Protein AF-X1RMP5-F1 (afdb_monomer_lite)

Organism: NCBI:txid412755

Sequence (245 aa):
MDLTYPKDISNFLLSDFDGTLERAAGCLKSFIKKVEAAFYEGAELCVHENTHAWASKTPFEPHLHHHANFPNCIRTDHGLVRVRPGFFKGRKPDLEKLELLRRLWKEAIIEAFGKVIPIDSWNSNLFPHYISLKQRAKLVHRLKYCARRAMSDFFEWYHDDDCPDEHLRFVLDLFCYKNPRSHYGWSIGTMVNVQSAPKHICPICHAPAELIGTADTVKSDFHIVIWDHGLWNWIPPPGYSGVIA

Structure (mmCIF, N/CA/C/O backbone):
data_AF-X1RMP5-F1
#
_entry.id   AF-X1RMP5-F1
#
loop_
_atom_site.group_PDB
_atom_site.id
_atom_site.type_symbol
_atom_site.label_atom_id
_atom_site.label_alt_id
_atom_site.label_comp_id
_atom_site.label_asym_id
_atom_site.label_entity_id
_atom_site.label_seq_id
_atom_site.pdbx_PDB_ins_code
_atom_site.Cartn_x
_atom_site.Cartn_y
_atom_site.Cartn_z
_atom_site.occupancy
_atom_site.B_iso_or_equiv
_atom_site.auth_seq_id
_atom_site.auth_comp_id
_atom_site.auth_asym_id
_atom_site.auth_atom_id
_atom_site.pdbx_PDB_model_num
ATOM 1 N N . MET A 1 1 ? -2.532 4.247 5.316 1.00 91.62 1 MET A N 1
ATOM 2 C CA . MET A 1 1 ? -1.097 3.974 5.480 1.00 91.62 1 MET A CA 1
ATOM 3 C C . MET A 1 1 ? -0.473 3.965 4.107 1.00 91.62 1 MET A C 1
ATOM 5 O O . MET A 1 1 ? -1.121 3.492 3.179 1.00 91.62 1 MET A O 1
ATOM 9 N N . ASP A 1 2 ? 0.729 4.511 4.008 1.00 94.81 2 ASP A N 1
ATOM 10 C CA . ASP A 1 2 ? 1.591 4.413 2.834 1.00 94.81 2 ASP A CA 1
ATOM 11 C C . ASP A 1 2 ? 2.697 3.417 3.158 1.00 94.81 2 ASP A C 1
ATOM 13 O O . ASP A 1 2 ? 3.447 3.631 4.111 1.00 94.81 2 ASP A O 1
ATOM 17 N N . LEU A 1 3 ? 2.698 2.291 2.444 1.00 96.44 3 LEU A N 1
ATOM 18 C CA . LEU A 1 3 ? 3.587 1.149 2.651 1.00 96.44 3 LEU A CA 1
ATOM 19 C C . LEU A 1 3 ? 4.532 1.061 1.456 1.00 96.44 3 LEU A C 1
ATOM 21 O O . LEU A 1 3 ? 4.150 0.531 0.416 1.00 96.44 3 LEU A O 1
ATOM 25 N N . THR A 1 4 ? 5.729 1.620 1.584 1.00 96.06 4 THR A N 1
ATOM 26 C CA . THR A 1 4 ? 6.703 1.711 0.490 1.00 96.06 4 THR A CA 1
ATOM 27 C C . THR A 1 4 ? 7.745 0.609 0.621 1.00 96.06 4 THR A C 1
ATOM 29 O O . THR A 1 4 ? 8.278 0.362 1.712 1.00 96.06 4 THR A O 1
ATOM 32 N N . TYR A 1 5 ? 8.034 -0.043 -0.500 1.00 96.25 5 TYR A N 1
ATOM 33 C CA . TYR A 1 5 ? 9.053 -1.081 -0.597 1.00 96.25 5 TYR A CA 1
ATOM 34 C C . TYR A 1 5 ? 10.454 -0.470 -0.783 1.00 96.25 5 TYR A C 1
ATOM 36 O O . TYR A 1 5 ? 10.572 0.659 -1.263 1.00 96.25 5 TYR A O 1
ATOM 44 N N . PRO A 1 6 ? 11.528 -1.203 -0.437 1.00 94.94 6 PRO A N 1
ATOM 45 C CA . PRO A 1 6 ? 12.886 -0.858 -0.848 1.00 94.94 6 PRO A CA 1
ATOM 46 C C . PRO A 1 6 ? 13.005 -0.602 -2.358 1.00 94.94 6 PRO A C 1
ATOM 48 O O . PRO A 1 6 ? 12.279 -1.201 -3.162 1.00 94.94 6 PRO A O 1
ATOM 51 N N . LYS A 1 7 ? 13.948 0.265 -2.754 1.00 93.62 7 LYS A N 1
ATOM 52 C CA . LYS A 1 7 ? 14.175 0.600 -4.171 1.00 93.62 7 LYS A CA 1
ATOM 53 C C . LYS A 1 7 ? 14.567 -0.636 -4.984 1.00 93.62 7 LYS A C 1
ATOM 55 O O . LYS A 1 7 ? 14.044 -0.791 -6.077 1.00 93.62 7 LYS A O 1
ATOM 60 N N . ASP A 1 8 ? 15.355 -1.550 -4.419 1.00 93.06 8 ASP A N 1
ATOM 61 C CA . ASP A 1 8 ? 15.759 -2.802 -5.079 1.00 93.06 8 ASP A CA 1
ATOM 62 C C . ASP A 1 8 ? 14.548 -3.654 -5.494 1.00 93.06 8 ASP A C 1
ATOM 64 O O . ASP A 1 8 ? 14.488 -4.164 -6.609 1.00 93.06 8 ASP A O 1
ATOM 68 N N . ILE A 1 9 ? 13.526 -3.732 -4.631 1.00 95.38 9 ILE A N 1
ATOM 69 C CA . ILE A 1 9 ? 12.265 -4.417 -4.952 1.00 95.38 9 ILE A CA 1
ATOM 70 C C . ILE A 1 9 ? 11.484 -3.647 -6.013 1.00 95.38 9 ILE A C 1
ATOM 72 O O . ILE A 1 9 ? 10.930 -4.252 -6.925 1.00 95.38 9 ILE A O 1
ATOM 76 N N . SER A 1 10 ? 11.441 -2.316 -5.915 1.00 95.88 10 SER A N 1
ATOM 77 C CA . SER A 1 10 ? 10.777 -1.496 -6.934 1.00 95.88 10 SER A CA 1
ATOM 78 C C . SER A 1 10 ? 11.427 -1.696 -8.304 1.00 95.88 10 SER A C 1
ATOM 80 O O . SER A 1 10 ? 10.720 -1.878 -9.284 1.00 95.88 10 SER A O 1
ATOM 82 N N . ASN A 1 11 ? 12.757 -1.752 -8.377 1.00 95.06 11 ASN A N 1
ATOM 83 C CA . ASN A 1 11 ? 13.492 -1.975 -9.621 1.00 95.06 11 ASN A CA 1
ATOM 84 C C . ASN A 1 11 ? 13.221 -3.357 -10.232 1.00 95.06 11 ASN A C 1
ATOM 86 O O . ASN A 1 11 ? 13.355 -3.518 -11.441 1.00 95.06 11 ASN A O 1
ATOM 90 N N . PHE A 1 12 ? 12.771 -4.335 -9.444 1.00 95.12 12 PHE A N 1
ATOM 91 C CA . PHE A 1 12 ? 12.379 -5.645 -9.966 1.00 95.12 12 PHE A CA 1
ATOM 92 C C . PHE A 1 12 ? 11.147 -5.580 -10.888 1.00 95.12 12 PHE A C 1
ATOM 94 O O . PHE A 1 12 ? 10.982 -6.445 -11.748 1.00 95.12 12 PHE A O 1
ATOM 101 N N . LEU A 1 13 ? 10.350 -4.502 -10.811 1.00 96.31 13 LEU A N 1
ATOM 102 C CA . LEU A 1 13 ? 9.280 -4.209 -11.774 1.00 96.31 13 LEU A CA 1
ATOM 103 C C . LEU A 1 13 ? 9.799 -4.029 -13.210 1.00 96.31 13 LEU A C 1
ATOM 105 O O . LEU A 1 13 ? 9.024 -4.209 -14.143 1.00 96.31 13 LEU A O 1
ATOM 109 N N . LEU A 1 14 ? 11.080 -3.678 -13.397 1.00 95.50 14 LEU A N 1
ATOM 110 C CA . LEU A 1 14 ? 11.696 -3.561 -14.724 1.00 95.50 14 LEU A CA 1
ATOM 111 C C . LEU A 1 14 ? 11.870 -4.928 -15.401 1.00 95.50 14 LEU A C 1
ATOM 113 O O . LEU A 1 14 ? 11.843 -5.013 -16.626 1.00 95.50 14 LEU A O 1
ATOM 117 N N . SER A 1 15 ? 12.062 -5.992 -14.616 1.00 94.38 15 SER A N 1
ATOM 118 C CA . SER A 1 15 ? 12.311 -7.349 -15.120 1.00 94.38 15 SER A CA 1
ATOM 119 C C . SER A 1 15 ? 11.110 -8.287 -15.006 1.00 94.38 15 SER A C 1
ATOM 121 O O . SER A 1 15 ? 10.968 -9.187 -15.828 1.00 94.38 15 SER A O 1
ATOM 123 N N . ASP A 1 16 ? 10.261 -8.110 -13.992 1.00 95.62 16 ASP A N 1
ATOM 124 C CA . ASP A 1 16 ? 9.107 -8.970 -13.713 1.00 95.62 16 ASP A CA 1
ATOM 125 C C . ASP A 1 16 ? 7.957 -8.133 -13.135 1.00 95.62 16 ASP A C 1
ATOM 127 O O . ASP A 1 16 ? 7.713 -8.126 -11.928 1.00 95.62 16 ASP A O 1
ATOM 131 N N . PHE A 1 17 ? 7.271 -7.370 -13.988 1.00 96.50 17 PHE A N 1
ATOM 132 C CA . PHE A 1 17 ? 6.219 -6.446 -13.556 1.00 96.50 17 PHE A CA 1
ATOM 133 C C . PHE A 1 17 ? 5.070 -7.169 -12.830 1.00 96.50 17 PHE A C 1
ATOM 135 O O . PHE A 1 17 ? 4.789 -6.885 -11.662 1.00 96.50 17 PHE A O 1
ATOM 142 N N . ASP A 1 18 ? 4.441 -8.142 -13.492 1.00 95.56 18 ASP A N 1
ATOM 143 C CA . ASP A 1 18 ? 3.273 -8.850 -12.958 1.00 95.56 18 ASP A CA 1
ATOM 144 C C . ASP A 1 18 ? 3.628 -9.730 -11.752 1.00 95.56 18 ASP A C 1
ATOM 146 O O . ASP A 1 18 ? 2.934 -9.683 -10.732 1.00 95.56 18 ASP A O 1
ATOM 150 N N . GLY A 1 19 ? 4.734 -10.479 -11.814 1.00 95.75 19 GLY A N 1
ATOM 151 C CA . GLY A 1 19 ? 5.171 -11.326 -10.705 1.00 95.75 19 GLY A CA 1
ATOM 152 C C . GLY A 1 19 ? 5.584 -10.514 -9.477 1.00 95.75 19 GLY A C 1
ATOM 153 O O . GLY A 1 19 ? 5.315 -10.921 -8.341 1.00 95.75 19 GLY A O 1
ATOM 154 N N . THR A 1 20 ? 6.157 -9.320 -9.668 1.00 96.75 20 THR A N 1
ATOM 155 C CA . THR A 1 20 ? 6.427 -8.388 -8.563 1.00 96.75 20 THR A CA 1
ATOM 156 C C . THR A 1 20 ? 5.133 -7.903 -7.917 1.00 96.75 20 THR A C 1
ATOM 158 O O . THR A 1 20 ? 5.028 -7.906 -6.688 1.00 96.75 20 THR A O 1
ATOM 161 N N . LEU A 1 21 ? 4.129 -7.519 -8.713 1.00 96.25 21 LEU A N 1
ATOM 162 C CA . LEU A 1 21 ? 2.832 -7.068 -8.199 1.00 96.25 21 LEU A CA 1
ATOM 163 C C . LEU A 1 21 ? 2.076 -8.177 -7.457 1.00 96.25 21 LEU A C 1
ATOM 165 O O . LEU A 1 21 ? 1.494 -7.917 -6.400 1.00 96.25 21 LEU A O 1
ATOM 169 N N . GLU A 1 22 ? 2.119 -9.413 -7.956 1.00 95.06 22 GLU A N 1
ATOM 170 C CA . GLU A 1 22 ? 1.522 -10.572 -7.288 1.00 95.06 22 GLU A CA 1
ATOM 171 C C . GLU A 1 22 ? 2.187 -10.838 -5.928 1.00 95.06 22 GLU A C 1
ATOM 173 O O . GLU A 1 22 ? 1.505 -10.965 -4.903 1.00 95.06 22 GLU A O 1
ATOM 178 N N . ARG A 1 23 ? 3.527 -10.830 -5.874 1.00 96.69 23 ARG A N 1
ATOM 179 C CA . ARG A 1 23 ? 4.269 -10.955 -4.608 1.00 96.69 23 ARG A CA 1
ATOM 180 C C . ARG A 1 23 ? 3.966 -9.808 -3.655 1.00 96.69 23 ARG A C 1
ATOM 182 O O . ARG A 1 23 ? 3.823 -10.047 -2.457 1.00 96.69 23 ARG A O 1
ATOM 189 N N . ALA A 1 24 ? 3.828 -8.585 -4.162 1.00 96.62 24 ALA A N 1
ATOM 190 C CA . ALA A 1 24 ? 3.476 -7.421 -3.358 1.00 96.62 24 ALA A CA 1
ATOM 191 C C . ALA A 1 24 ? 2.087 -7.575 -2.716 1.00 96.62 24 ALA A C 1
ATOM 193 O O . ALA A 1 24 ? 1.911 -7.296 -1.529 1.00 96.62 24 ALA A O 1
ATOM 194 N N . ALA A 1 25 ? 1.106 -8.096 -3.458 1.00 95.06 25 ALA A N 1
ATOM 195 C CA . ALA A 1 25 ? -0.209 -8.418 -2.909 1.00 95.06 25 ALA A CA 1
ATOM 196 C C . ALA A 1 25 ? -0.117 -9.476 -1.791 1.00 95.06 25 ALA A C 1
ATOM 198 O O . ALA A 1 25 ? -0.696 -9.302 -0.714 1.00 95.06 25 ALA A O 1
ATOM 199 N N . GLY A 1 26 ? 0.677 -10.533 -1.996 1.00 95.62 26 GLY A N 1
ATOM 200 C CA . GLY A 1 26 ? 0.966 -11.539 -0.967 1.00 95.62 26 GLY A CA 1
ATOM 201 C C . GLY A 1 26 ? 1.653 -10.956 0.277 1.00 95.62 26 GLY A C 1
ATOM 202 O O . GLY A 1 26 ? 1.254 -11.255 1.405 1.00 95.62 26 GLY A O 1
ATOM 203 N N . CYS A 1 27 ? 2.631 -10.069 0.078 1.00 96.94 27 CYS A N 1
ATOM 204 C CA . CYS A 1 27 ? 3.338 -9.342 1.132 1.00 96.94 27 CYS A CA 1
ATOM 205 C C . CYS A 1 27 ? 2.373 -8.505 1.977 1.00 96.94 27 CYS A C 1
ATOM 207 O O . CYS A 1 27 ? 2.364 -8.614 3.205 1.00 96.94 27 CYS A O 1
ATOM 209 N N . LEU A 1 28 ? 1.504 -7.718 1.332 1.00 96.88 28 LEU A N 1
ATOM 210 C CA . LEU A 1 28 ? 0.489 -6.930 2.026 1.00 96.88 28 LEU A CA 1
ATOM 211 C C . LEU A 1 28 ? -0.443 -7.826 2.847 1.00 96.88 28 LEU A C 1
ATOM 213 O O . LEU A 1 28 ? -0.686 -7.532 4.015 1.00 96.88 28 LEU A O 1
ATOM 217 N N . LYS A 1 29 ? -0.911 -8.948 2.290 1.00 96.00 29 LYS A N 1
ATOM 218 C CA . LYS A 1 29 ? -1.754 -9.902 3.023 1.00 96.00 29 LYS A CA 1
ATOM 219 C C . LYS A 1 29 ? -1.051 -10.457 4.270 1.00 96.00 29 LYS A C 1
ATOM 221 O O . LYS A 1 29 ? -1.672 -10.483 5.334 1.00 96.00 29 LYS A O 1
ATOM 226 N N . SER A 1 30 ? 0.223 -10.852 4.166 1.00 97.44 30 SER A N 1
ATOM 227 C CA . SER A 1 30 ? 1.026 -11.289 5.325 1.00 97.44 30 SER A CA 1
ATOM 228 C C . SER A 1 30 ? 1.130 -10.176 6.371 1.00 97.44 30 SER A C 1
ATOM 230 O O . SER A 1 30 ? 0.834 -10.389 7.550 1.00 97.44 30 SER A O 1
ATOM 232 N N . PHE A 1 31 ? 1.444 -8.952 5.937 1.00 97.50 31 PHE A N 1
ATOM 233 C CA . PHE A 1 31 ? 1.524 -7.791 6.816 1.00 97.50 31 PHE A CA 1
ATOM 234 C C . PHE A 1 31 ? 0.211 -7.524 7.563 1.00 97.50 31 PHE A C 1
ATOM 236 O O . PHE A 1 31 ? 0.238 -7.347 8.779 1.00 97.50 31 PHE A O 1
ATOM 243 N N . ILE A 1 32 ? -0.942 -7.544 6.881 1.00 96.19 32 ILE A N 1
ATOM 244 C CA . ILE A 1 32 ? -2.244 -7.342 7.535 1.00 96.19 32 ILE A CA 1
ATOM 245 C C . ILE A 1 32 ? -2.479 -8.400 8.616 1.00 96.19 32 ILE A C 1
ATOM 247 O O . ILE A 1 32 ? -2.834 -8.034 9.734 1.00 96.19 32 ILE A O 1
ATOM 251 N N . LYS A 1 33 ? -2.197 -9.681 8.346 1.00 96.50 33 LYS A N 1
ATOM 252 C CA . LYS A 1 33 ? -2.336 -10.749 9.351 1.00 96.50 33 LYS A CA 1
ATOM 253 C C . LYS A 1 33 ? -1.433 -10.549 10.566 1.00 96.50 33 LYS A C 1
ATOM 255 O O . LYS A 1 33 ? -1.872 -10.749 11.697 1.00 96.50 33 LYS A O 1
ATOM 260 N N . LYS A 1 34 ? -0.199 -10.087 10.358 1.00 97.19 34 LYS A N 1
ATOM 261 C CA . LYS A 1 34 ? 0.709 -9.726 11.456 1.00 97.19 34 LYS A CA 1
ATOM 262 C C . LYS A 1 34 ? 0.163 -8.561 12.288 1.00 97.19 34 LYS A C 1
ATOM 264 O O . LYS A 1 34 ? 0.257 -8.590 13.511 1.00 97.19 34 LYS A O 1
ATOM 269 N N . VAL A 1 35 ? -0.430 -7.553 11.645 1.00 94.62 35 VAL A N 1
ATOM 270 C CA . VAL A 1 35 ? -1.054 -6.409 12.331 1.00 94.62 35 VAL A CA 1
ATOM 271 C C . VAL A 1 35 ? -2.285 -6.836 13.135 1.00 94.62 35 VAL A C 1
ATOM 273 O O . VAL A 1 35 ? -2.423 -6.409 14.280 1.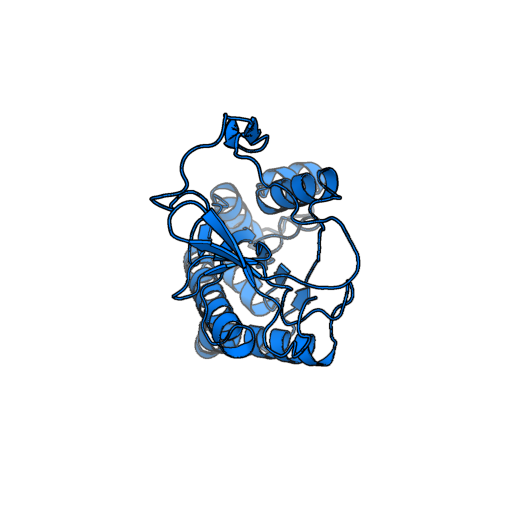00 94.62 35 VAL A O 1
ATOM 276 N N . GLU A 1 36 ? -3.152 -7.681 12.572 1.00 92.38 36 GLU A N 1
ATOM 277 C CA . GLU A 1 36 ? -4.311 -8.263 13.267 1.00 92.38 36 GLU A CA 1
ATOM 278 C C . GLU A 1 36 ? -3.877 -8.986 14.546 1.00 92.38 36 GLU A C 1
ATOM 280 O O . GLU A 1 36 ? -4.379 -8.683 15.629 1.00 92.38 36 GLU A O 1
ATOM 285 N N . ALA A 1 37 ? -2.877 -9.865 14.448 1.00 93.62 37 ALA A N 1
ATOM 286 C CA . ALA A 1 37 ? -2.348 -10.598 15.595 1.00 93.62 37 ALA A CA 1
ATOM 287 C C . ALA A 1 37 ? -1.713 -9.678 16.654 1.00 93.62 37 ALA A C 1
ATOM 289 O O . ALA A 1 37 ? -1.958 -9.849 17.845 1.00 93.62 37 ALA A O 1
ATOM 290 N N . ALA A 1 38 ? -0.913 -8.692 16.236 1.00 91.69 38 ALA A N 1
ATOM 291 C CA . ALA A 1 38 ? -0.141 -7.859 17.158 1.00 91.69 38 ALA A CA 1
ATOM 292 C C . ALA A 1 38 ? -0.964 -6.776 17.873 1.00 91.69 38 ALA A C 1
ATOM 294 O O . ALA A 1 38 ? -0.617 -6.384 18.985 1.00 91.69 38 ALA A O 1
ATOM 295 N N . PHE A 1 39 ? -2.012 -6.246 17.233 1.00 87.00 39 PHE A N 1
ATOM 296 C CA . PHE A 1 39 ? -2.739 -5.075 17.740 1.00 87.00 39 PHE A CA 1
ATOM 297 C C . PHE A 1 39 ? -4.212 -5.323 18.045 1.00 87.00 39 PHE A C 1
ATOM 299 O O . PHE A 1 39 ? -4.821 -4.483 18.709 1.00 87.00 39 PHE A O 1
ATOM 306 N N . TYR A 1 40 ? -4.786 -6.421 17.553 1.00 85.56 40 TYR A N 1
ATOM 307 C CA . TYR A 1 40 ? -6.227 -6.661 17.611 1.00 85.56 40 TYR A CA 1
ATOM 308 C C . TYR A 1 40 ? -6.574 -8.100 18.004 1.00 85.56 40 TYR A C 1
ATOM 310 O O . TYR A 1 40 ? -7.678 -8.545 17.716 1.00 85.56 40 TYR A O 1
ATOM 318 N N . GLU A 1 41 ? -5.646 -8.830 18.634 1.00 85.88 41 GLU A N 1
ATOM 319 C CA . GLU A 1 41 ? -5.865 -10.207 19.113 1.00 85.88 41 GLU A CA 1
ATOM 320 C C . GLU A 1 41 ? -6.372 -11.157 18.007 1.00 85.88 41 GLU A C 1
ATOM 322 O O . GLU A 1 41 ? -7.119 -12.097 18.253 1.00 85.88 41 GLU A O 1
ATOM 327 N N . GLY A 1 42 ? -5.970 -10.899 16.757 1.00 86.56 42 GLY A N 1
ATOM 328 C CA . GLY A 1 42 ? -6.389 -11.677 15.590 1.00 86.56 42 GLY A CA 1
ATOM 329 C C . GLY A 1 42 ? -7.747 -11.287 14.998 1.00 86.56 42 GLY A C 1
ATOM 330 O O . GLY A 1 42 ? -8.142 -11.875 13.994 1.00 86.56 42 GLY A O 1
ATOM 331 N N . ALA A 1 43 ? -8.443 -10.292 15.557 1.00 84.38 43 ALA A N 1
ATOM 332 C CA . ALA A 1 43 ? -9.682 -9.775 14.986 1.00 84.38 43 ALA A CA 1
ATOM 333 C C . ALA A 1 43 ? -9.460 -9.212 13.574 1.00 84.38 43 ALA A C 1
ATOM 335 O O . ALA A 1 43 ? -8.455 -8.552 13.296 1.00 84.38 43 ALA A O 1
ATOM 336 N N . GLU A 1 44 ? -10.425 -9.447 12.684 1.00 87.75 44 GLU A N 1
ATOM 337 C CA . GLU A 1 44 ? -10.268 -9.136 11.266 1.00 87.75 44 GLU A CA 1
ATOM 338 C C . GLU A 1 44 ? -10.390 -7.631 11.001 1.00 87.75 44 GLU A C 1
ATOM 340 O O . GLU A 1 44 ? -11.361 -6.969 11.393 1.00 87.75 44 GLU A O 1
ATOM 345 N N . LEU A 1 45 ? -9.430 -7.084 10.261 1.00 89.38 45 LEU A N 1
ATOM 346 C CA . LEU A 1 45 ? -9.478 -5.719 9.755 1.00 89.38 45 LEU A CA 1
ATOM 347 C C . LEU A 1 45 ? -10.287 -5.650 8.458 1.00 89.38 45 LEU A C 1
ATOM 349 O O . LEU A 1 45 ? -10.323 -6.589 7.671 1.00 89.38 45 LEU A O 1
ATOM 353 N N . CYS A 1 46 ? -10.892 -4.490 8.208 1.00 88.44 46 CYS A N 1
ATOM 354 C CA . CYS A 1 46 ? -11.314 -4.109 6.866 1.00 88.44 46 CYS A CA 1
ATOM 355 C C . CYS A 1 46 ? -10.193 -3.275 6.246 1.00 88.44 46 CYS A C 1
ATOM 357 O O . CYS A 1 46 ? -9.813 -2.242 6.803 1.00 88.44 46 CYS A O 1
ATOM 359 N N . VAL A 1 47 ? -9.648 -3.702 5.110 1.00 91.06 47 VAL A N 1
ATOM 360 C CA . VAL A 1 47 ? -8.590 -2.959 4.416 1.00 91.06 47 VAL A CA 1
ATOM 361 C C . VAL A 1 47 ? -9.023 -2.690 2.988 1.00 91.06 47 VAL A C 1
ATOM 363 O O . VAL A 1 47 ? -9.459 -3.594 2.286 1.00 91.06 47 VAL A O 1
ATOM 366 N N . HIS A 1 48 ? -8.947 -1.422 2.589 1.00 90.81 48 HIS A N 1
ATOM 367 C CA . HIS A 1 48 ? -9.128 -0.987 1.210 1.00 90.81 48 HIS A CA 1
ATOM 368 C C . HIS A 1 48 ? -7.780 -0.525 0.675 1.00 90.81 48 HIS A C 1
ATOM 370 O O . HIS A 1 48 ? -7.258 0.511 1.109 1.00 90.81 48 HIS A O 1
ATOM 376 N N . GLU A 1 49 ? -7.238 -1.251 -0.283 1.00 92.19 49 GLU A N 1
ATOM 377 C CA . GLU A 1 49 ? -5.915 -1.003 -0.823 1.00 92.19 49 GLU A CA 1
ATOM 378 C C . GLU A 1 49 ? -5.934 -0.628 -2.297 1.00 92.19 49 GLU A C 1
ATOM 380 O O . GLU A 1 49 ? -6.784 -1.044 -3.084 1.00 92.19 49 GLU A O 1
ATOM 385 N N . ASN A 1 50 ? -4.925 0.150 -2.657 1.00 93.56 50 ASN A N 1
ATOM 386 C CA . ASN A 1 50 ? -4.513 0.388 -4.024 1.00 93.56 50 ASN A CA 1
ATOM 387 C C . ASN A 1 50 ? -2.997 0.204 -4.084 1.00 93.56 50 ASN A C 1
ATOM 389 O O . ASN A 1 50 ? -2.284 0.756 -3.241 1.00 93.56 50 ASN A O 1
ATOM 393 N N . THR A 1 51 ? -2.516 -0.565 -5.056 1.00 95.56 51 THR A N 1
ATOM 394 C CA . THR A 1 51 ? -1.082 -0.786 -5.276 1.00 95.56 51 THR A CA 1
ATOM 395 C C . THR A 1 51 ? -0.620 0.133 -6.389 1.00 95.56 51 THR A C 1
ATOM 397 O O . THR A 1 51 ? -1.159 0.098 -7.497 1.00 95.56 51 THR A O 1
ATOM 400 N N . HIS A 1 52 ? 0.363 0.971 -6.099 1.00 95.94 52 HIS A N 1
ATOM 401 C CA . HIS A 1 52 ? 1.027 1.817 -7.081 1.00 95.94 52 HIS A CA 1
ATOM 402 C C . HIS A 1 52 ? 2.407 1.234 -7.362 1.00 95.94 52 HIS A C 1
ATOM 404 O O . HIS A 1 52 ? 3.090 0.779 -6.449 1.00 95.94 52 HIS A O 1
ATOM 410 N N . ALA A 1 53 ? 2.783 1.242 -8.635 1.00 96.75 53 ALA A N 1
ATOM 411 C CA . ALA A 1 53 ? 4.098 0.829 -9.120 1.00 96.75 53 ALA A CA 1
ATOM 412 C C . ALA A 1 53 ? 4.980 2.032 -9.509 1.00 96.75 53 ALA A C 1
ATOM 414 O O . ALA A 1 53 ? 6.084 1.842 -10.009 1.00 96.75 53 ALA A O 1
ATOM 415 N N . TRP A 1 54 ? 4.494 3.259 -9.288 1.00 94.81 54 TRP A N 1
ATOM 416 C CA . TRP A 1 54 ? 5.120 4.513 -9.700 1.00 94.81 54 TRP A CA 1
ATOM 417 C C . TRP A 1 54 ? 5.006 5.584 -8.607 1.00 94.81 54 TRP A C 1
ATOM 419 O O . TRP A 1 54 ? 4.137 5.519 -7.731 1.00 94.81 54 TRP A O 1
ATOM 429 N N . ALA A 1 55 ? 5.860 6.604 -8.687 1.00 92.50 55 ALA A N 1
ATOM 430 C CA . ALA A 1 55 ? 5.802 7.790 -7.839 1.00 92.50 55 ALA A CA 1
ATOM 431 C C . ALA A 1 55 ? 5.162 8.961 -8.593 1.00 92.50 55 ALA A C 1
ATOM 433 O O . ALA A 1 55 ? 5.297 9.074 -9.804 1.00 92.50 55 ALA A O 1
ATOM 434 N N . SER A 1 56 ? 4.501 9.879 -7.882 1.00 88.94 56 SER A N 1
ATOM 435 C CA . SER A 1 56 ? 3.814 11.017 -8.514 1.00 88.94 56 SER A CA 1
ATOM 436 C C . SER A 1 56 ? 4.744 11.882 -9.362 1.00 88.94 56 SER A C 1
ATOM 438 O O . SER A 1 56 ? 4.402 12.229 -10.478 1.00 88.94 56 SER A O 1
ATOM 440 N N . LYS A 1 57 ? 5.909 12.236 -8.808 1.00 89.44 57 LYS A N 1
ATOM 441 C CA . LYS A 1 57 ? 6.835 13.212 -9.403 1.00 89.44 57 LYS A CA 1
ATOM 442 C C . LYS A 1 57 ? 7.834 12.600 -10.381 1.00 89.44 57 LYS A C 1
ATOM 444 O O . LYS A 1 57 ? 8.492 13.336 -11.096 1.00 89.44 57 LYS A O 1
ATOM 449 N N . THR A 1 58 ? 7.970 11.280 -10.360 1.00 90.50 58 THR A N 1
ATOM 450 C CA . THR A 1 58 ? 8.861 10.513 -11.236 1.00 90.50 58 THR A CA 1
ATOM 451 C C . THR A 1 58 ? 8.106 9.277 -11.726 1.00 90.50 58 THR A C 1
ATOM 453 O O . THR A 1 58 ? 8.441 8.148 -11.366 1.00 90.50 58 THR A O 1
ATOM 456 N N . PRO A 1 59 ? 7.010 9.461 -12.487 1.00 90.62 59 PRO A N 1
ATOM 457 C CA . PRO A 1 59 ? 6.094 8.367 -12.806 1.00 90.62 59 PRO A CA 1
ATOM 458 C C . PRO A 1 59 ? 6.691 7.343 -13.787 1.00 90.62 59 PRO A C 1
ATOM 460 O O . PRO A 1 59 ? 6.159 6.243 -13.915 1.00 90.62 59 PRO A O 1
ATOM 463 N N . PHE A 1 60 ? 7.809 7.684 -14.434 1.00 90.56 60 PHE A N 1
ATOM 464 C CA . PHE A 1 60 ? 8.621 6.807 -15.281 1.00 90.56 60 PHE A CA 1
ATOM 465 C C . PHE A 1 60 ? 9.601 5.928 -14.491 1.00 90.56 60 PHE A C 1
ATOM 467 O O . PHE A 1 60 ? 10.141 4.975 -15.044 1.00 90.56 60 PHE A O 1
ATOM 474 N N . GLU A 1 61 ? 9.839 6.216 -13.209 1.00 93.19 61 GLU A N 1
ATOM 475 C CA . GLU A 1 61 ? 10.666 5.363 -12.363 1.00 93.19 61 GLU A CA 1
ATOM 476 C C . GLU A 1 61 ? 9.821 4.343 -11.591 1.00 93.19 61 GLU A C 1
ATOM 478 O O . GLU A 1 61 ? 8.785 4.699 -11.011 1.00 93.19 61 GLU A O 1
ATOM 483 N N . PRO A 1 62 ? 10.310 3.099 -11.453 1.00 95.62 62 PRO A N 1
ATOM 484 C CA . PRO A 1 62 ? 9.697 2.135 -10.560 1.00 95.62 62 PRO A CA 1
ATOM 485 C C . PRO A 1 62 ? 9.683 2.634 -9.115 1.00 95.62 62 PRO A C 1
ATOM 487 O O . PRO A 1 62 ? 10.717 3.006 -8.536 1.00 95.62 62 PRO A O 1
ATOM 490 N N . HIS A 1 63 ? 8.496 2.602 -8.518 1.00 96.19 63 HIS A N 1
ATOM 491 C CA . HIS A 1 63 ? 8.268 2.938 -7.120 1.00 96.19 63 HIS A CA 1
ATOM 492 C C . HIS A 1 63 ? 7.062 2.161 -6.598 1.00 96.19 63 HIS A C 1
ATOM 494 O O . HIS A 1 63 ? 5.910 2.560 -6.761 1.00 96.19 63 HIS A O 1
ATOM 500 N N . LEU A 1 64 ? 7.336 1.014 -5.987 1.00 97.12 64 LEU A N 1
ATOM 501 C CA . LEU A 1 64 ? 6.298 0.131 -5.491 1.00 97.12 64 LEU A CA 1
ATOM 502 C C . LEU A 1 64 ? 5.840 0.579 -4.098 1.00 97.12 64 LEU A C 1
ATOM 504 O O . LEU A 1 64 ? 6.636 0.649 -3.153 1.00 97.12 64 LEU A O 1
ATOM 508 N N . HIS A 1 65 ? 4.540 0.822 -3.940 1.00 97.06 65 HIS A N 1
ATOM 509 C CA . HIS A 1 65 ? 3.919 1.045 -2.636 1.00 97.06 65 HIS A CA 1
ATOM 510 C C . HIS A 1 65 ? 2.437 0.677 -2.602 1.00 97.06 65 HIS A C 1
ATOM 512 O O . HIS A 1 65 ? 1.732 0.676 -3.611 1.00 97.06 65 HIS A O 1
ATOM 518 N N . HIS A 1 66 ? 1.930 0.418 -1.397 1.00 96.94 66 HIS A N 1
ATOM 519 C CA . HIS A 1 66 ? 0.497 0.276 -1.155 1.00 96.94 66 HIS A CA 1
ATOM 520 C C . HIS A 1 66 ? -0.069 1.476 -0.410 1.00 96.94 66 HIS A C 1
ATOM 522 O O . HIS A 1 66 ? 0.440 1.903 0.630 1.00 96.94 66 HIS A O 1
ATOM 528 N N . HIS A 1 67 ? -1.218 1.939 -0.883 1.00 95.50 67 HIS A N 1
ATOM 529 C CA . HIS A 1 67 ? -2.117 2.796 -0.134 1.00 95.50 67 HIS A CA 1
ATOM 530 C C . HIS A 1 67 ? -3.153 1.946 0.604 1.00 95.50 67 HIS A C 1
ATOM 532 O O . HIS A 1 67 ? -4.254 1.736 0.102 1.00 95.50 67 HIS A O 1
ATOM 538 N N . ALA A 1 68 ? -2.829 1.474 1.806 1.00 94.38 68 ALA A N 1
ATOM 539 C CA . ALA A 1 68 ? -3.746 0.675 2.620 1.00 94.38 68 ALA A CA 1
ATOM 540 C C . ALA A 1 68 ? -4.602 1.577 3.526 1.00 94.38 68 ALA A C 1
ATOM 542 O O . ALA A 1 68 ? -4.084 2.263 4.415 1.00 94.38 68 ALA A O 1
AT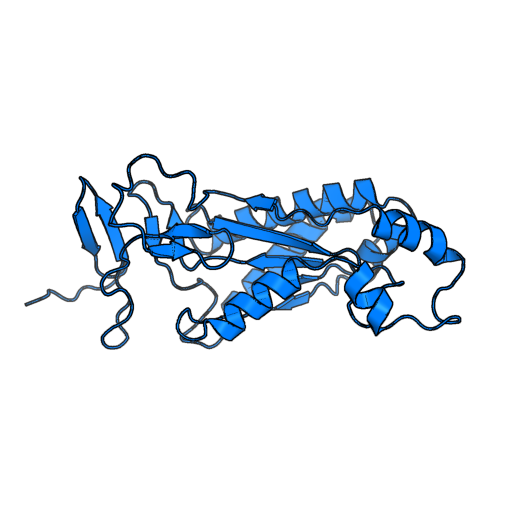OM 543 N N . ASN A 1 69 ? -5.913 1.618 3.303 1.00 90.94 69 ASN A N 1
ATOM 544 C CA . ASN A 1 69 ? -6.857 2.418 4.080 1.00 90.94 69 ASN A CA 1
ATOM 545 C C . ASN A 1 69 ? -7.658 1.515 5.019 1.00 90.94 69 ASN A C 1
ATOM 547 O O . ASN A 1 69 ? -8.315 0.581 4.575 1.00 90.94 69 ASN A O 1
ATOM 551 N N . PHE A 1 70 ? -7.620 1.847 6.306 1.00 87.69 70 PHE A N 1
ATOM 552 C CA . PHE A 1 70 ? -8.269 1.097 7.373 1.00 87.69 70 PHE A CA 1
ATOM 553 C C . PHE A 1 70 ? -9.397 1.958 7.927 1.00 87.69 70 PHE A C 1
ATOM 555 O O . PHE A 1 70 ? -9.123 3.032 8.478 1.00 87.69 70 PHE A O 1
ATOM 562 N N . PRO A 1 71 ? -10.660 1.548 7.783 1.00 83.69 71 PRO A N 1
ATOM 563 C CA . PRO A 1 71 ? -11.714 2.050 8.637 1.00 83.69 71 PRO A CA 1
ATOM 564 C C . PRO A 1 71 ? -11.363 1.768 10.105 1.00 83.69 71 PRO A C 1
ATOM 566 O O . PRO A 1 71 ? -10.716 0.776 10.431 1.00 83.69 71 PRO A O 1
ATOM 569 N N . ASN A 1 72 ? -11.797 2.645 11.008 1.00 80.19 72 ASN A N 1
ATOM 570 C CA . ASN A 1 72 ? -11.578 2.495 12.450 1.00 80.19 72 ASN A CA 1
ATOM 571 C C . ASN A 1 72 ? -12.535 1.450 13.046 1.00 80.19 72 ASN A C 1
ATOM 573 O O . ASN A 1 72 ? -13.314 1.758 13.947 1.00 80.19 72 ASN A O 1
ATOM 577 N N . CYS A 1 73 ? -12.544 0.242 12.501 1.00 79.06 73 CYS A N 1
ATOM 578 C CA . CYS A 1 73 ? -13.387 -0.854 12.945 1.00 79.06 73 CYS A CA 1
ATOM 579 C C . CYS A 1 73 ? -12.767 -2.200 12.578 1.00 79.06 73 CYS A C 1
ATOM 581 O O . CYS A 1 73 ? -12.127 -2.340 11.536 1.00 79.06 73 CYS A O 1
ATOM 583 N N . ILE A 1 74 ? -13.003 -3.177 13.441 1.00 79.50 74 ILE A N 1
ATOM 584 C CA . ILE A 1 74 ? -12.607 -4.579 13.299 1.00 79.50 74 ILE A CA 1
ATOM 585 C C . ILE A 1 74 ? -13.861 -5.448 13.394 1.00 79.50 74 ILE A C 1
ATOM 587 O O . ILE A 1 74 ? -14.883 -5.012 13.932 1.00 79.50 74 ILE A O 1
ATOM 591 N N . ARG A 1 75 ? -13.774 -6.676 12.893 1.00 78.25 75 ARG A N 1
ATOM 592 C CA . ARG A 1 75 ? -14.785 -7.709 13.099 1.00 78.25 75 ARG A CA 1
ATOM 593 C C . ARG A 1 75 ? -14.275 -8.693 14.141 1.00 78.25 75 ARG A C 1
ATOM 595 O O . ARG A 1 75 ? -13.181 -9.231 14.001 1.00 78.25 75 ARG A O 1
ATOM 602 N N . THR A 1 76 ? -15.085 -8.913 15.164 1.00 75.00 76 THR A N 1
ATOM 603 C CA . THR A 1 76 ? -14.883 -9.923 16.202 1.00 75.00 76 THR A CA 1
ATOM 604 C C . THR A 1 76 ? -15.979 -10.983 16.097 1.00 75.00 76 THR A C 1
ATOM 606 O O . THR A 1 76 ? -16.925 -10.843 15.312 1.00 75.00 76 THR A O 1
ATOM 609 N N . ASP A 1 77 ? -15.893 -12.017 16.929 1.00 73.19 77 ASP A N 1
ATOM 610 C CA . ASP A 1 77 ? -16.943 -13.035 17.054 1.00 73.19 77 ASP A CA 1
ATOM 611 C C . ASP A 1 77 ? -18.286 -12.449 17.528 1.00 73.19 77 ASP A C 1
ATOM 613 O O . ASP A 1 77 ? -19.345 -13.017 17.270 1.00 73.19 77 ASP A O 1
ATOM 617 N N . HIS A 1 78 ? -18.257 -11.275 18.167 1.00 71.44 78 HIS A N 1
ATOM 618 C CA . HIS A 1 78 ? -19.431 -10.555 18.670 1.00 71.44 78 HIS A CA 1
ATOM 619 C C . HIS A 1 78 ? -19.939 -9.465 17.711 1.00 71.44 78 HIS A C 1
ATOM 621 O O . HIS A 1 78 ? -20.808 -8.675 18.074 1.00 71.44 78 HIS A O 1
ATOM 627 N N . GLY A 1 79 ? -19.394 -9.393 16.494 1.00 71.75 79 GLY A N 1
ATOM 628 C CA . GLY A 1 79 ? -19.801 -8.432 15.471 1.00 71.75 79 GLY A CA 1
ATOM 629 C C . GLY A 1 79 ? -18.768 -7.338 15.213 1.00 71.75 79 GLY A C 1
ATOM 630 O O . GLY A 1 79 ? -17.565 -7.520 15.398 1.00 71.75 79 GLY A O 1
ATOM 631 N N . LEU A 1 80 ? -19.224 -6.196 14.697 1.00 75.69 80 LEU A N 1
ATOM 632 C CA . LEU A 1 80 ? -18.331 -5.081 14.396 1.00 75.69 80 LEU A CA 1
ATOM 633 C C . LEU A 1 80 ? -18.056 -4.238 15.628 1.00 75.69 80 LEU A C 1
ATOM 635 O O . LEU A 1 80 ? -18.974 -3.798 16.310 1.00 75.69 80 LEU A O 1
ATOM 639 N N . VAL A 1 81 ? -16.781 -3.933 15.836 1.00 67.56 81 VAL A N 1
ATOM 640 C CA . VAL A 1 81 ? -16.320 -3.079 16.924 1.00 67.56 81 VAL A CA 1
ATOM 641 C C . VAL A 1 81 ? -15.537 -1.922 16.330 1.00 67.56 81 VAL A C 1
ATOM 643 O O . VAL A 1 81 ? -14.537 -2.111 15.635 1.00 67.56 81 VAL A O 1
ATOM 646 N N . ARG A 1 82 ? -15.975 -0.689 16.604 1.00 72.62 82 ARG A N 1
ATOM 647 C CA . ARG A 1 82 ? -15.160 0.498 16.323 1.00 72.62 82 ARG A CA 1
ATOM 648 C C . ARG A 1 82 ? -13.899 0.422 17.174 1.00 72.62 82 ARG A C 1
ATOM 650 O O . ARG A 1 82 ? -14.014 0.222 18.370 1.00 72.62 82 ARG A O 1
ATOM 657 N N . VAL A 1 83 ? -12.726 0.657 16.589 1.00 70.12 83 VAL A N 1
ATOM 658 C CA . VAL A 1 83 ? -11.440 0.664 17.305 1.00 70.12 83 VAL A CA 1
ATOM 659 C C . VAL A 1 83 ? -10.640 1.917 17.017 1.00 70.12 83 VAL A C 1
ATOM 661 O O . VAL A 1 83 ? -10.685 2.484 15.925 1.00 70.12 83 VAL A O 1
ATOM 664 N N . ARG A 1 84 ? -9.858 2.353 18.003 1.00 74.12 84 ARG A N 1
ATOM 665 C CA . ARG A 1 84 ? -8.730 3.234 17.717 1.00 74.12 84 ARG A CA 1
ATOM 666 C C . ARG A 1 84 ? -7.631 2.382 17.075 1.00 74.12 84 ARG A C 1
ATOM 668 O O . ARG A 1 84 ? -7.360 1.307 17.603 1.00 74.12 84 ARG A O 1
ATOM 675 N N . PRO A 1 85 ? -6.954 2.856 16.016 1.00 74.62 85 PRO A N 1
ATOM 676 C CA . PRO A 1 85 ? -5.781 2.161 15.513 1.00 74.62 85 PRO A CA 1
ATOM 677 C C . PRO A 1 85 ? -4.769 1.935 16.642 1.00 74.62 85 PRO A C 1
ATOM 679 O O . PRO A 1 85 ? -4.383 2.895 17.319 1.00 74.62 85 PRO A O 1
ATOM 682 N N . GLY A 1 86 ? -4.361 0.681 16.852 1.00 71.94 86 GLY A N 1
ATOM 683 C CA . GLY A 1 86 ? -3.590 0.261 18.027 1.00 71.94 86 GLY A CA 1
ATOM 684 C C . GLY A 1 86 ? -2.272 1.016 18.212 1.00 71.94 86 GLY A C 1
ATOM 685 O O . GLY A 1 86 ? -1.814 1.168 19.339 1.00 71.94 86 GLY A O 1
ATOM 686 N N . PHE A 1 87 ? -1.722 1.558 17.123 1.00 81.50 87 PHE A N 1
ATOM 687 C CA . PHE A 1 87 ? -0.460 2.300 17.011 1.00 81.50 87 PHE A CA 1
ATOM 688 C C . PHE A 1 87 ? -0.599 3.838 17.105 1.00 81.50 87 PHE A C 1
ATOM 690 O O . PHE A 1 87 ? 0.313 4.580 16.735 1.00 81.50 87 PHE A O 1
ATOM 697 N N . PHE A 1 88 ? -1.730 4.348 17.604 1.00 74.94 88 PHE A N 1
ATOM 698 C CA . PHE A 1 88 ? -1.931 5.771 17.910 1.00 74.94 88 PHE A CA 1
ATOM 699 C C . PHE A 1 88 ? -2.246 6.001 19.394 1.00 74.94 88 PHE A C 1
ATOM 701 O O . PHE A 1 88 ? -3.115 5.346 19.968 1.00 74.94 88 PHE A O 1
ATOM 708 N N . LYS A 1 89 ? -1.642 7.041 19.981 1.00 70.06 89 LYS A N 1
ATOM 709 C CA . LYS A 1 89 ? -2.015 7.609 21.284 1.00 70.06 89 LYS A CA 1
ATOM 710 C C . LYS A 1 89 ? -2.646 8.979 21.059 1.00 70.06 89 LYS A C 1
ATOM 712 O O . LYS A 1 89 ? -1.988 9.959 20.712 1.00 70.06 89 LYS A O 1
ATOM 717 N N . GLY A 1 90 ? -3.961 9.084 21.222 1.00 71.00 90 GLY A N 1
ATOM 718 C CA . GLY A 1 90 ? -4.642 10.311 20.803 1.00 71.00 90 GLY A CA 1
ATOM 719 C C . GLY A 1 90 ? -4.700 10.423 19.267 1.00 71.00 90 GLY A C 1
ATOM 720 O O . GLY A 1 90 ? -4.954 9.454 18.546 1.00 71.00 90 GLY A O 1
ATOM 721 N N . ARG A 1 91 ? -4.480 11.632 18.752 1.00 69.38 91 ARG A N 1
ATOM 722 C CA . ARG A 1 91 ? -4.308 11.877 17.308 1.00 69.38 91 ARG A CA 1
ATOM 723 C C . ARG A 1 91 ? -2.847 11.767 16.866 1.00 69.38 91 ARG A C 1
ATOM 725 O O . ARG A 1 91 ? -2.550 12.041 15.708 1.00 69.38 91 ARG A O 1
ATOM 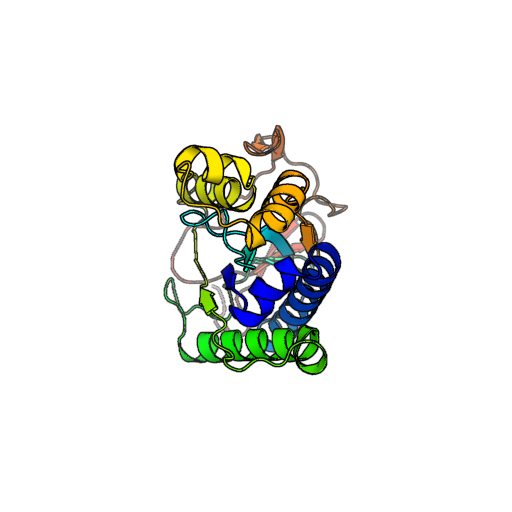732 N N . LYS A 1 92 ? -1.944 11.425 17.788 1.00 72.75 92 LYS A N 1
ATOM 733 C CA . LYS A 1 92 ? -0.512 11.317 17.532 1.00 72.75 92 LYS A CA 1
ATOM 734 C C . LYS A 1 92 ? -0.121 9.843 17.433 1.00 72.75 92 LYS A C 1
ATOM 736 O O . LYS A 1 92 ? -0.698 9.025 18.155 1.00 72.75 92 LYS A O 1
ATOM 741 N N . PRO A 1 93 ? 0.820 9.492 16.551 1.00 79.38 93 PRO A N 1
ATOM 742 C CA . PRO A 1 93 ? 1.367 8.150 16.543 1.00 79.38 93 PRO A CA 1
ATOM 743 C C . PRO A 1 93 ? 2.073 7.830 17.863 1.00 79.38 93 PRO A C 1
ATOM 745 O O . PRO A 1 93 ? 2.707 8.701 18.461 1.00 79.38 93 PRO A O 1
ATOM 748 N N . ASP A 1 94 ? 1.935 6.590 18.312 1.00 86.56 94 ASP A N 1
ATOM 749 C CA . ASP A 1 94 ? 2.688 6.053 19.443 1.00 86.56 94 ASP A CA 1
ATOM 750 C C . ASP A 1 94 ? 4.018 5.498 18.912 1.00 86.56 94 ASP A C 1
ATOM 752 O O . ASP A 1 94 ? 4.007 4.589 18.086 1.00 86.56 94 ASP A O 1
ATOM 756 N N . LEU A 1 95 ? 5.151 6.081 19.318 1.00 89.25 95 LEU A N 1
ATOM 757 C CA . LEU A 1 95 ? 6.455 5.793 18.707 1.00 89.25 95 LEU A CA 1
ATOM 758 C C . LEU A 1 95 ? 6.890 4.335 18.883 1.00 89.25 95 LEU A C 1
ATOM 760 O O . LEU A 1 95 ? 7.410 3.750 17.937 1.00 89.25 95 LEU A O 1
ATOM 764 N N . GLU A 1 96 ? 6.643 3.741 20.050 1.00 90.69 96 GLU A N 1
ATOM 765 C CA . GLU A 1 96 ? 7.010 2.349 20.327 1.00 90.69 96 GLU A CA 1
ATOM 766 C C . GLU A 1 96 ? 6.192 1.396 19.450 1.00 90.69 96 GLU A C 1
ATOM 768 O O . GLU A 1 96 ? 6.720 0.508 18.779 1.00 90.69 96 GLU A O 1
ATOM 773 N N . LYS A 1 97 ? 4.884 1.646 19.366 1.00 90.81 97 LYS A N 1
ATOM 774 C CA . LYS A 1 97 ? 3.977 0.840 18.546 1.00 90.81 97 LYS A CA 1
ATOM 775 C C . LYS A 1 97 ? 4.184 1.050 17.050 1.00 90.81 97 LYS A C 1
ATOM 777 O O . LYS A 1 97 ? 3.969 0.124 16.271 1.00 90.81 97 LYS A O 1
ATOM 782 N N . LEU A 1 98 ? 4.598 2.246 16.636 1.00 91.00 98 LEU A N 1
ATOM 783 C CA . LEU A 1 98 ? 5.028 2.496 15.265 1.00 91.00 98 LEU A CA 1
ATOM 784 C C . LEU A 1 98 ? 6.269 1.690 14.910 1.00 91.00 98 LEU A C 1
ATOM 786 O O . LEU A 1 98 ? 6.352 1.193 13.791 1.00 91.00 98 LEU A O 1
ATOM 790 N N . GLU A 1 99 ? 7.216 1.560 15.833 1.00 92.00 99 GLU A N 1
ATOM 791 C CA . GLU A 1 99 ? 8.418 0.776 15.579 1.00 92.00 99 GLU A CA 1
ATOM 792 C C . GLU A 1 99 ? 8.093 -0.710 15.440 1.00 92.00 99 GLU A C 1
ATOM 794 O O . GLU A 1 99 ? 8.539 -1.356 14.491 1.00 92.00 99 GLU A O 1
ATOM 799 N N . LEU A 1 100 ? 7.198 -1.227 16.289 1.00 93.75 100 LEU A N 1
ATOM 800 C CA . LEU A 1 100 ? 6.630 -2.559 16.098 1.00 93.75 100 LEU A CA 1
ATOM 801 C C . LEU A 1 100 ? 5.975 -2.694 14.714 1.00 93.75 100 LEU A C 1
ATOM 803 O O . LEU A 1 100 ? 6.266 -3.639 13.989 1.00 93.75 100 LEU A O 1
ATOM 807 N N . LEU A 1 101 ? 5.135 -1.737 14.313 1.00 94.50 101 LEU A N 1
ATOM 808 C CA . LEU A 1 101 ? 4.451 -1.764 13.018 1.00 94.50 101 LEU A CA 1
ATOM 809 C C . LEU A 1 101 ? 5.432 -1.767 11.829 1.00 94.50 101 LEU A C 1
ATOM 811 O O . LEU A 1 101 ? 5.225 -2.509 10.869 1.00 94.50 101 LEU A O 1
ATOM 815 N N . ARG A 1 102 ? 6.515 -0.982 11.898 1.00 94.00 102 ARG A N 1
ATOM 816 C CA . ARG A 1 102 ? 7.592 -0.981 10.892 1.00 94.00 102 ARG A CA 1
ATOM 817 C C . ARG A 1 102 ? 8.324 -2.314 10.841 1.00 94.00 102 ARG A C 1
ATOM 819 O O . ARG A 1 102 ? 8.603 -2.803 9.749 1.00 94.00 102 ARG A O 1
ATOM 826 N N . ARG A 1 103 ? 8.600 -2.921 11.997 1.00 94.50 103 ARG A N 1
ATOM 827 C CA . ARG A 1 103 ? 9.220 -4.247 12.068 1.00 94.50 103 ARG A CA 1
ATOM 828 C C . ARG A 1 103 ? 8.347 -5.306 11.394 1.00 94.50 103 ARG A C 1
ATOM 830 O O . ARG A 1 103 ? 8.854 -6.038 10.553 1.00 94.50 103 ARG A O 1
ATOM 837 N N . LEU A 1 104 ? 7.042 -5.325 11.679 1.00 96.56 104 LEU A N 1
ATOM 838 C CA . LEU A 1 104 ? 6.099 -6.251 11.034 1.00 96.56 104 LEU A CA 1
ATOM 839 C C . LEU A 1 104 ? 6.034 -6.045 9.513 1.00 96.56 104 LEU A C 1
ATOM 841 O O . LEU A 1 104 ? 5.920 -7.015 8.766 1.00 96.56 104 LEU A O 1
ATOM 845 N N . TRP A 1 105 ? 6.122 -4.793 9.048 1.00 96.44 105 TRP A N 1
ATOM 846 C CA . TRP A 1 105 ? 6.193 -4.489 7.617 1.00 96.44 105 TRP A CA 1
ATOM 847 C C . TRP A 1 105 ? 7.461 -5.060 6.984 1.00 96.44 105 TRP A C 1
ATOM 849 O O . TRP A 1 105 ? 7.388 -5.781 5.992 1.00 96.44 105 TRP A O 1
ATOM 859 N N . LYS A 1 106 ? 8.618 -4.813 7.604 1.00 95.00 106 LYS A N 1
ATOM 860 C CA . LYS A 1 106 ? 9.901 -5.351 7.147 1.00 95.00 106 LYS A CA 1
ATOM 861 C C . LYS A 1 106 ? 9.908 -6.881 7.117 1.00 95.00 106 LYS A C 1
ATOM 863 O O . LYS A 1 106 ? 10.373 -7.455 6.139 1.00 95.00 106 LYS A O 1
ATOM 868 N N . GLU A 1 107 ? 9.381 -7.538 8.148 1.00 95.25 107 GLU A N 1
ATOM 869 C CA . GLU A 1 107 ? 9.246 -9.000 8.193 1.00 95.25 107 GLU A CA 1
ATOM 870 C C . GLU A 1 107 ? 8.421 -9.533 7.016 1.00 95.25 107 GLU A C 1
ATOM 872 O O . GLU A 1 107 ? 8.857 -10.462 6.343 1.00 95.25 107 GLU A O 1
ATOM 877 N N . ALA A 1 108 ? 7.272 -8.915 6.719 1.00 97.06 108 ALA A N 1
ATOM 878 C CA . ALA A 1 108 ? 6.438 -9.314 5.587 1.00 97.06 108 ALA A CA 1
ATOM 879 C C . ALA A 1 108 ? 7.165 -9.152 4.238 1.00 97.06 108 ALA A C 1
ATOM 881 O O . ALA A 1 108 ? 7.063 -10.025 3.375 1.00 97.06 108 ALA A O 1
ATOM 882 N N . ILE A 1 109 ? 7.951 -8.080 4.071 1.00 95.94 109 ILE A N 1
ATOM 883 C CA . ILE A 1 109 ? 8.773 -7.890 2.867 1.00 95.94 109 ILE A CA 1
ATOM 884 C C . ILE A 1 109 ? 9.843 -8.986 2.767 1.00 95.94 109 ILE A C 1
ATOM 886 O O . ILE A 1 109 ? 10.020 -9.564 1.694 1.00 95.94 109 ILE A O 1
ATOM 890 N N . ILE A 1 110 ? 10.545 -9.298 3.864 1.00 93.69 110 ILE A N 1
ATOM 891 C CA . ILE A 1 110 ? 11.566 -10.359 3.890 1.00 93.69 110 ILE A CA 1
ATOM 892 C C . ILE A 1 110 ? 10.951 -11.708 3.503 1.00 93.69 110 ILE A C 1
ATOM 894 O O . ILE A 1 110 ? 11.526 -12.429 2.691 1.00 93.69 110 ILE A O 1
ATOM 898 N N . GLU A 1 111 ? 9.778 -12.041 4.040 1.00 94.94 111 GLU A N 1
ATOM 899 C CA . GLU A 1 111 ? 9.068 -13.282 3.716 1.00 94.94 111 GLU A CA 1
ATOM 900 C C . GLU A 1 111 ? 8.721 -13.381 2.225 1.00 94.94 111 GLU A C 1
ATOM 902 O O . GLU A 1 111 ? 8.894 -14.443 1.624 1.00 94.94 111 GLU A O 1
ATOM 907 N N . ALA A 1 112 ? 8.257 -12.283 1.623 1.00 95.50 112 ALA A N 1
ATOM 908 C CA . ALA A 1 112 ? 7.803 -12.266 0.236 1.00 95.50 112 ALA A CA 1
ATOM 909 C C . ALA A 1 112 ? 8.947 -12.181 -0.790 1.00 95.50 112 ALA A C 1
ATOM 911 O O . ALA A 1 112 ? 8.869 -12.804 -1.851 1.00 95.50 112 ALA A O 1
ATOM 912 N N . PHE A 1 113 ? 10.005 -11.424 -0.485 1.00 94.69 113 PHE A N 1
ATOM 913 C CA . PHE A 1 113 ? 11.046 -11.062 -1.453 1.00 94.69 113 PHE A CA 1
ATOM 914 C C . PHE A 1 113 ? 12.460 -11.488 -1.057 1.00 94.69 113 PHE A C 1
ATOM 916 O O . PHE A 1 113 ? 13.309 -11.618 -1.933 1.00 94.69 113 PHE A O 1
ATOM 923 N N . GLY A 1 114 ? 12.733 -11.772 0.219 1.00 88.62 114 GLY A N 1
ATOM 924 C CA . GLY A 1 114 ? 14.097 -11.981 0.728 1.00 88.62 114 GLY A CA 1
ATOM 925 C C . GLY A 1 114 ? 14.829 -13.210 0.179 1.00 88.62 114 GLY A C 1
ATOM 926 O O . GLY A 1 114 ? 16.040 -13.313 0.336 1.00 88.62 114 GLY A O 1
ATOM 927 N N . LYS A 1 115 ? 14.119 -14.143 -0.469 1.00 86.25 115 LYS A N 1
ATOM 928 C CA . LYS A 1 115 ? 14.716 -15.291 -1.181 1.00 86.25 115 LYS A CA 1
ATOM 929 C C . LYS A 1 115 ? 14.873 -15.071 -2.687 1.00 86.25 115 LYS A C 1
ATOM 931 O O . LYS A 1 115 ? 15.487 -15.896 -3.353 1.00 86.25 115 LYS A O 1
ATOM 936 N N . VAL A 1 116 ? 14.251 -14.024 -3.218 1.00 83.50 116 VAL A N 1
ATOM 937 C CA . VAL A 1 116 ? 14.140 -13.762 -4.660 1.00 83.50 116 VAL A CA 1
ATOM 938 C C . VAL A 1 116 ? 15.047 -12.607 -5.059 1.00 83.50 116 VAL A C 1
ATOM 940 O O . VAL A 1 116 ? 15.666 -12.654 -6.115 1.00 83.50 116 VAL A O 1
ATOM 943 N N . ILE A 1 117 ? 15.141 -11.591 -4.203 1.00 79.75 117 ILE A N 1
ATOM 944 C CA . ILE A 1 117 ? 15.860 -10.355 -4.480 1.00 79.75 117 ILE A CA 1
ATOM 945 C C . ILE A 1 117 ? 16.955 -10.198 -3.420 1.00 79.75 117 ILE A C 1
ATOM 947 O O . ILE A 1 117 ? 16.633 -10.159 -2.227 1.00 79.75 117 ILE A O 1
ATOM 951 N N . PRO A 1 118 ? 18.239 -10.117 -3.810 1.00 74.75 118 PRO A N 1
ATOM 952 C CA . PRO A 1 118 ? 19.280 -9.652 -2.908 1.00 74.75 118 PRO A CA 1
ATOM 953 C C . PRO A 1 118 ? 19.016 -8.172 -2.614 1.00 74.75 118 PRO A C 1
ATOM 955 O O . PRO A 1 118 ? 18.995 -7.349 -3.522 1.00 74.75 118 PRO A O 1
ATOM 958 N N . ILE A 1 119 ? 18.726 -7.853 -1.353 1.00 74.50 119 ILE A N 1
ATOM 959 C CA . ILE A 1 119 ? 18.381 -6.493 -0.928 1.00 74.50 119 ILE A CA 1
ATOM 960 C C . ILE A 1 119 ? 19.554 -5.943 -0.131 1.00 74.50 119 ILE A C 1
ATOM 962 O O . ILE A 1 119 ? 19.796 -6.369 1.003 1.00 74.50 119 ILE A O 1
ATOM 966 N N . ASP A 1 120 ? 20.252 -4.982 -0.729 1.00 67.81 120 ASP A N 1
ATOM 967 C CA . ASP A 1 120 ? 21.411 -4.322 -0.126 1.00 67.81 120 ASP A CA 1
ATOM 968 C C . ASP A 1 120 ? 20.965 -3.348 0.970 1.00 67.81 120 ASP A C 1
ATOM 970 O O . ASP A 1 120 ? 21.652 -3.143 1.974 1.00 67.81 120 ASP A O 1
ATOM 974 N N . SER A 1 121 ? 19.766 -2.776 0.810 1.00 72.12 121 SER A N 1
ATOM 975 C CA . SER A 1 121 ? 19.185 -1.837 1.759 1.00 72.12 121 SER A CA 1
ATOM 976 C C . SER A 1 121 ? 17.718 -2.133 2.048 1.00 72.12 121 SER A C 1
ATOM 978 O O . SER A 1 121 ? 16.831 -1.928 1.224 1.00 72.12 121 SER A O 1
ATOM 980 N N . TRP A 1 122 ? 17.421 -2.509 3.292 1.00 74.50 122 TRP A N 1
ATOM 981 C CA . TRP A 1 122 ? 16.047 -2.686 3.779 1.00 74.50 122 TRP A CA 1
ATOM 982 C C . TRP A 1 122 ? 15.356 -1.359 4.126 1.00 74.50 122 TRP A C 1
ATOM 984 O O . TRP A 1 122 ? 14.558 -1.306 5.067 1.00 74.50 122 TRP A O 1
ATOM 994 N N . ASN A 1 123 ? 15.655 -0.292 3.380 1.00 76.56 123 ASN A N 1
ATOM 995 C CA . ASN A 1 123 ? 15.033 1.025 3.503 1.00 76.56 123 ASN A CA 1
ATOM 996 C C . ASN A 1 123 ? 13.581 0.988 2.992 1.00 76.56 123 ASN A C 1
ATOM 998 O O . ASN A 1 123 ? 13.219 1.601 1.992 1.00 76.56 123 ASN A O 1
ATOM 1002 N N . SER A 1 124 ? 12.745 0.228 3.693 1.00 82.19 124 SER A N 1
ATOM 1003 C CA . SER A 1 124 ? 11.292 0.254 3.578 1.00 82.19 124 SER A CA 1
ATOM 1004 C C . SER A 1 124 ? 10.735 1.367 4.456 1.00 82.19 124 SER A C 1
ATOM 1006 O O . SER A 1 124 ? 11.243 1.613 5.552 1.00 82.19 124 SER A O 1
ATOM 1008 N N . ASN A 1 125 ? 9.673 2.021 3.995 1.00 86.62 125 ASN A N 1
ATOM 1009 C CA . ASN A 1 125 ? 9.029 3.090 4.745 1.00 86.62 125 ASN A CA 1
ATOM 1010 C C . ASN A 1 125 ? 7.561 2.769 4.998 1.00 86.62 125 ASN A C 1
ATOM 1012 O O . ASN A 1 125 ? 6.870 2.196 4.156 1.00 86.62 125 ASN A O 1
ATOM 1016 N N . LEU A 1 126 ? 7.084 3.178 6.170 1.00 91.25 126 LEU A N 1
ATOM 1017 C CA . LEU A 1 126 ? 5.688 3.067 6.560 1.00 91.25 126 LEU A CA 1
ATOM 1018 C C . LEU A 1 126 ? 5.238 4.381 7.185 1.00 91.25 126 LEU A C 1
ATOM 1020 O O . LEU A 1 126 ? 5.773 4.807 8.214 1.00 91.25 126 LEU A O 1
ATOM 1024 N N . PHE A 1 127 ? 4.212 4.990 6.592 1.00 89.31 127 PHE A N 1
ATOM 1025 C CA . PHE A 1 127 ? 3.622 6.232 7.082 1.00 89.31 127 PHE A CA 1
ATOM 1026 C C . PHE A 1 127 ? 2.131 6.046 7.386 1.00 89.31 127 PHE A C 1
ATOM 1028 O O . PHE A 1 127 ? 1.300 5.897 6.479 1.00 89.31 127 PHE A O 1
ATOM 1035 N N . PRO A 1 128 ? 1.737 6.046 8.670 1.00 87.94 128 PRO A N 1
ATOM 1036 C CA . PRO A 1 128 ? 0.339 6.021 9.038 1.00 87.94 128 PRO A CA 1
ATOM 1037 C C . PRO A 1 128 ? -0.226 7.441 9.077 1.00 87.94 128 PRO A C 1
ATOM 1039 O O . PRO A 1 128 ? 0.282 8.331 9.757 1.00 87.94 128 PRO A O 1
ATOM 1042 N N . HIS A 1 129 ? -1.347 7.631 8.388 1.00 86.44 129 HIS A N 1
ATOM 1043 C CA . HIS A 1 129 ? -2.099 8.879 8.390 1.00 86.44 129 HIS A CA 1
ATOM 1044 C C . HIS A 1 129 ? -3.454 8.655 9.052 1.00 86.44 129 HIS A C 1
ATOM 1046 O O . HIS A 1 129 ? -4.200 7.764 8.649 1.00 86.44 129 HIS A O 1
ATOM 1052 N N . TYR A 1 130 ? -3.786 9.491 10.035 1.00 84.25 130 TYR A N 1
ATOM 1053 C CA . TYR A 1 130 ? -5.119 9.521 10.627 1.00 84.25 130 TYR A CA 1
ATOM 1054 C C . TYR A 1 130 ? -5.944 10.649 10.004 1.00 84.25 130 TYR A C 1
ATOM 1056 O O . TYR A 1 130 ? -5.581 11.825 10.097 1.00 84.25 130 TYR A O 1
ATOM 1064 N N . ILE A 1 131 ? -7.075 10.299 9.390 1.00 81.62 131 ILE A N 1
ATOM 1065 C CA . ILE A 1 131 ? -8.045 11.258 8.855 1.00 81.62 131 ILE A CA 1
ATOM 1066 C C . ILE A 1 131 ? -9.366 11.041 9.591 1.00 81.62 131 ILE A C 1
ATOM 1068 O O . ILE A 1 131 ? -9.982 9.985 9.494 1.00 81.62 131 ILE A O 1
ATOM 1072 N N . SER A 1 132 ? -9.803 12.049 10.345 1.00 79.19 132 SER A N 1
ATOM 1073 C CA . SER A 1 132 ? -11.110 12.014 11.007 1.00 79.19 132 SER A CA 1
ATOM 1074 C C . SER A 1 132 ? -12.236 12.117 9.976 1.00 79.19 132 SER A C 1
ATOM 1076 O O . SER A 1 132 ? -12.133 12.901 9.034 1.00 79.19 132 SER A O 1
ATOM 1078 N N . LEU A 1 133 ? -13.357 11.429 10.216 1.00 77.19 133 LEU A N 1
ATOM 1079 C CA . LEU A 1 133 ? -14.584 11.568 9.418 1.00 77.19 133 LEU A CA 1
ATOM 1080 C C . LEU A 1 133 ? -15.135 13.004 9.392 1.00 77.19 133 LEU A C 1
ATOM 1082 O O . LEU A 1 133 ? -15.833 13.371 8.449 1.00 77.19 133 LEU A O 1
ATOM 1086 N N . LYS A 1 134 ? -14.781 13.845 10.376 1.00 75.44 134 LYS A N 1
ATOM 1087 C CA . LYS A 1 134 ? -15.108 15.283 10.372 1.00 75.44 134 LYS A CA 1
ATOM 1088 C C . LYS A 1 134 ? -14.396 16.030 9.234 1.00 75.44 134 LYS A C 1
ATOM 1090 O O . LYS A 1 134 ? -14.883 17.052 8.771 1.00 75.44 134 LYS A O 1
ATOM 1095 N N . GLN A 1 135 ? -13.279 15.501 8.729 1.00 73.88 135 GLN A N 1
ATOM 1096 C CA . GLN A 1 135 ? -12.507 16.058 7.612 1.00 73.88 135 GLN A CA 1
ATOM 1097 C C . GLN A 1 135 ? -12.887 15.386 6.283 1.00 73.88 135 GLN A C 1
ATOM 1099 O O . GLN A 1 135 ? -12.029 14.862 5.570 1.00 73.88 135 GLN A O 1
ATOM 1104 N N . ARG A 1 136 ? -14.184 15.396 5.940 1.00 76.94 136 ARG A N 1
ATOM 1105 C CA . ARG A 1 136 ? -14.729 14.689 4.762 1.00 76.94 136 ARG A CA 1
ATOM 1106 C C . ARG A 1 136 ? -13.987 15.009 3.464 1.00 76.94 136 ARG A C 1
ATOM 1108 O O . ARG A 1 136 ? -13.632 14.091 2.734 1.00 76.94 136 ARG A O 1
ATOM 1115 N N . ALA A 1 137 ? -13.699 16.285 3.204 1.00 75.56 137 ALA A N 1
ATOM 1116 C CA . ALA A 1 137 ? -12.980 16.706 2.000 1.00 75.56 137 ALA A CA 1
ATOM 1117 C C . ALA A 1 137 ? -11.590 16.055 1.896 1.00 75.56 137 ALA A C 1
ATOM 1119 O O . ALA A 1 137 ? -11.232 15.518 0.851 1.00 75.56 137 ALA A O 1
ATOM 1120 N N . LYS A 1 138 ? -10.842 16.020 3.007 1.00 77.81 138 LYS A N 1
ATOM 1121 C CA . LYS A 1 138 ? -9.520 15.383 3.071 1.00 77.81 138 LYS A CA 1
ATOM 1122 C C . LYS A 1 138 ? -9.606 13.872 2.857 1.00 77.81 138 LYS A C 1
ATOM 1124 O O . LYS A 1 138 ? -8.770 13.313 2.155 1.00 77.81 138 LYS A O 1
ATOM 1129 N N . LEU A 1 139 ? -10.621 13.221 3.429 1.00 82.25 139 LEU A N 1
ATOM 1130 C CA . LEU A 1 139 ? -10.866 11.792 3.229 1.00 82.25 139 LEU A CA 1
ATOM 1131 C C . LEU A 1 139 ? -11.169 11.479 1.759 1.00 82.25 139 LEU A C 1
ATOM 1133 O O . LEU A 1 139 ? -10.532 10.607 1.179 1.00 82.25 139 LEU A O 1
ATOM 1137 N N . VAL A 1 140 ? -12.097 12.215 1.140 1.00 79.19 140 VAL A N 1
ATOM 1138 C CA . VAL A 1 140 ? -12.454 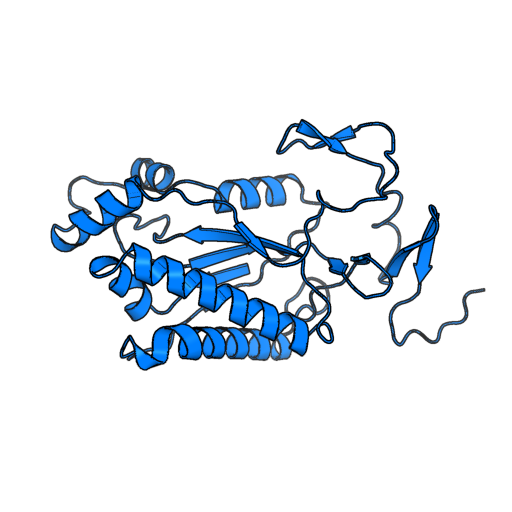12.031 -0.275 1.00 79.19 140 VAL A CA 1
ATOM 1139 C C . VAL A 1 140 ? -11.249 12.285 -1.175 1.00 79.19 140 VAL A C 1
ATOM 1141 O O . VAL A 1 140 ? -10.974 11.477 -2.058 1.00 79.19 140 VAL A O 1
ATOM 1144 N N . HIS A 1 141 ? -10.502 13.364 -0.930 1.00 81.69 141 HIS A N 1
ATOM 1145 C CA . HIS A 1 141 ? -9.277 13.658 -1.666 1.00 81.69 141 HIS A CA 1
ATOM 1146 C C . HIS A 1 141 ? -8.277 12.502 -1.560 1.00 81.69 141 HIS A C 1
ATOM 1148 O O . HIS A 1 141 ? -7.790 12.023 -2.579 1.00 81.69 141 HIS A O 1
ATOM 1154 N N . ARG A 1 142 ? -8.041 11.982 -0.350 1.00 85.44 142 ARG A N 1
ATOM 1155 C CA . ARG A 1 142 ? -7.147 10.841 -0.138 1.00 85.44 142 ARG A CA 1
ATOM 1156 C C . ARG A 1 142 ? -7.615 9.592 -0.885 1.00 85.44 142 ARG A C 1
ATOM 1158 O O . ARG A 1 142 ? -6.800 8.946 -1.532 1.00 85.44 142 ARG A O 1
ATOM 1165 N N . LEU A 1 143 ? -8.903 9.256 -0.830 1.00 85.12 143 LEU A N 1
ATOM 1166 C CA . LEU A 1 143 ? -9.444 8.080 -1.521 1.00 85.12 143 LEU A CA 1
ATOM 1167 C C . LEU A 1 143 ? -9.347 8.206 -3.049 1.00 85.12 143 LEU A C 1
ATOM 1169 O O . LEU A 1 143 ? -9.038 7.218 -3.714 1.00 85.12 143 LEU A O 1
ATOM 1173 N N . LYS A 1 144 ? -9.568 9.409 -3.600 1.00 82.56 144 LYS A N 1
ATOM 1174 C CA . LYS A 1 144 ? -9.348 9.702 -5.026 1.00 82.56 144 LYS A CA 1
ATOM 1175 C C . LYS A 1 144 ? -7.873 9.575 -5.396 1.00 82.56 144 LYS A C 1
ATOM 1177 O O . LYS A 1 144 ? -7.556 8.919 -6.379 1.00 82.56 144 LYS A O 1
ATOM 1182 N N . TYR A 1 145 ? -6.991 10.145 -4.577 1.00 84.44 145 TYR A N 1
ATOM 1183 C CA . TYR A 1 145 ? -5.546 10.066 -4.761 1.00 84.44 145 TYR A CA 1
ATOM 1184 C C . TYR A 1 145 ? -5.056 8.610 -4.794 1.00 84.44 145 TYR A C 1
ATOM 1186 O O . TYR A 1 145 ? -4.334 8.230 -5.705 1.00 84.44 145 TYR A O 1
ATOM 1194 N N . CYS A 1 146 ? -5.510 7.759 -3.868 1.00 88.06 146 CYS A N 1
ATOM 1195 C CA . CYS A 1 146 ? -5.105 6.347 -3.835 1.00 88.06 146 CYS A CA 1
ATOM 1196 C C . CYS A 1 146 ? -5.562 5.570 -5.085 1.00 88.06 146 CYS A C 1
ATOM 1198 O O . CYS A 1 146 ? -4.862 4.678 -5.553 1.00 88.06 146 CYS A O 1
ATOM 1200 N N . ALA A 1 147 ? -6.728 5.908 -5.638 1.00 85.25 147 ALA A N 1
ATOM 1201 C CA . ALA A 1 147 ? -7.326 5.201 -6.772 1.00 85.25 147 ALA A CA 1
ATOM 1202 C C . ALA A 1 147 ? -6.923 5.761 -8.147 1.00 85.25 147 ALA A C 1
ATOM 1204 O O . ALA A 1 147 ? -7.439 5.304 -9.169 1.00 85.25 147 ALA A O 1
ATOM 1205 N N . ARG A 1 148 ? -6.054 6.775 -8.194 1.00 83.75 148 ARG A N 1
ATOM 1206 C CA . ARG A 1 148 ? -5.652 7.394 -9.460 1.00 83.75 148 ARG A CA 1
ATOM 1207 C C . ARG A 1 148 ? -4.826 6.435 -10.319 1.00 83.75 148 ARG A C 1
ATOM 1209 O O . ARG A 1 148 ? -4.242 5.468 -9.822 1.00 83.75 148 ARG A O 1
ATOM 12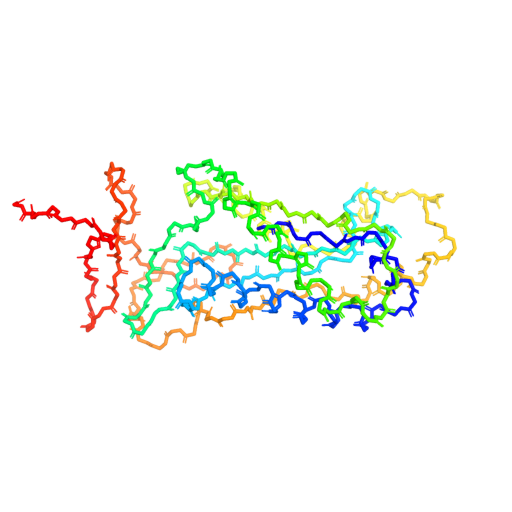16 N N . ARG A 1 149 ? -4.801 6.721 -11.619 1.00 86.75 149 ARG A N 1
ATOM 1217 C CA . ARG A 1 149 ? -4.007 5.993 -12.615 1.00 86.75 149 ARG A CA 1
ATOM 1218 C C . ARG A 1 149 ? -2.680 6.704 -12.836 1.00 86.75 149 ARG A C 1
ATOM 1220 O O . ARG A 1 149 ? -2.639 7.928 -12.730 1.00 86.75 149 ARG A O 1
ATOM 1227 N N . ALA A 1 150 ? -1.659 5.951 -13.236 1.00 87.19 150 ALA A N 1
ATOM 1228 C CA . ALA A 1 150 ? -0.346 6.500 -13.558 1.00 87.19 150 ALA A CA 1
ATOM 1229 C C . ALA A 1 150 ? -0.420 7.613 -14.603 1.00 87.19 150 ALA A C 1
ATOM 1231 O O . ALA A 1 150 ? 0.198 8.653 -14.421 1.00 87.19 150 ALA A O 1
ATOM 1232 N N . MET A 1 151 ? -1.272 7.456 -15.626 1.00 85.75 151 MET A N 1
ATOM 1233 C CA . MET A 1 151 ? -1.477 8.481 -16.657 1.00 85.75 151 MET A CA 1
ATOM 1234 C C . MET A 1 151 ? -1.746 9.881 -16.089 1.00 85.75 151 MET A C 1
ATOM 1236 O O . MET A 1 151 ? -1.284 10.856 -16.664 1.00 85.75 151 MET A O 1
ATOM 1240 N N . SER A 1 152 ? -2.466 10.003 -14.966 1.00 85.62 152 SER A N 1
ATOM 1241 C CA . SER A 1 152 ? -2.720 11.311 -14.352 1.00 85.62 152 SER A CA 1
ATOM 1242 C C . SER A 1 152 ? -1.436 12.005 -13.899 1.00 85.62 152 SER A C 1
ATOM 1244 O O . SER A 1 152 ? -1.343 13.215 -14.038 1.00 85.62 152 SER A O 1
ATOM 1246 N N . ASP A 1 153 ? -0.466 11.247 -13.385 1.00 86.19 153 ASP A N 1
ATOM 1247 C CA . ASP A 1 153 ? 0.840 11.780 -12.996 1.00 86.19 153 ASP A CA 1
ATOM 1248 C C . ASP A 1 153 ? 1.746 12.000 -14.209 1.00 86.19 153 ASP A C 1
ATOM 1250 O O . ASP A 1 153 ? 2.444 13.002 -14.255 1.00 86.19 153 ASP A O 1
ATOM 1254 N N . PHE A 1 154 ? 1.692 11.128 -15.223 1.00 85.06 154 PHE A N 1
ATOM 1255 C CA . PHE A 1 154 ? 2.431 11.347 -16.473 1.00 85.06 154 PHE A CA 1
ATOM 1256 C C . PHE A 1 154 ? 2.027 12.659 -17.147 1.00 85.06 154 PHE A C 1
ATOM 1258 O O . PHE A 1 154 ? 2.893 13.437 -17.509 1.00 85.06 154 PHE A O 1
ATOM 1265 N N . PHE A 1 155 ? 0.733 12.964 -17.262 1.00 83.38 155 PHE A N 1
ATOM 1266 C CA . PHE A 1 155 ? 0.313 14.237 -17.861 1.00 83.38 155 PHE A CA 1
ATOM 1267 C C . PHE A 1 155 ? 0.758 15.474 -17.070 1.00 83.38 155 PHE A C 1
ATOM 1269 O O . PHE A 1 155 ? 0.835 16.555 -17.645 1.00 83.38 155 PHE A O 1
ATOM 1276 N N . GLU A 1 156 ? 1.002 15.338 -15.766 1.00 84.25 156 GLU A N 1
ATOM 1277 C CA . GLU A 1 156 ? 1.417 16.451 -14.909 1.00 84.25 156 GLU A CA 1
ATOM 1278 C C . GLU A 1 156 ? 2.944 16.605 -14.844 1.00 84.25 156 GLU A C 1
ATOM 1280 O O . GLU A 1 156 ? 3.431 17.730 -14.769 1.00 84.25 156 GLU A O 1
ATOM 1285 N N . TRP A 1 157 ? 3.686 15.494 -14.880 1.00 82.06 157 TRP A N 1
ATOM 1286 C CA . TRP A 1 157 ? 5.117 15.448 -14.553 1.00 82.06 157 TRP A CA 1
ATOM 1287 C C . TRP A 1 157 ? 6.016 14.914 -15.675 1.00 82.06 157 TRP A C 1
ATOM 1289 O O . TRP A 1 157 ? 7.210 14.766 -15.448 1.00 82.06 157 TRP A O 1
ATOM 1299 N N . TYR A 1 158 ? 5.483 14.584 -16.855 1.00 76.94 158 TYR A N 1
ATOM 1300 C CA . TYR A 1 158 ? 6.298 14.128 -17.984 1.00 76.94 158 TYR A CA 1
ATOM 1301 C C . TYR A 1 158 ? 6.916 15.299 -18.755 1.00 76.94 158 TYR A C 1
ATOM 1303 O O . TYR A 1 158 ? 6.209 16.218 -19.181 1.00 76.94 158 TYR A O 1
ATOM 1311 N N . HIS A 1 159 ? 8.217 15.195 -19.010 1.00 76.56 159 HIS A N 1
ATOM 1312 C CA . HIS A 1 159 ? 8.943 15.983 -19.998 1.00 76.56 159 HIS A CA 1
ATOM 1313 C C . HIS A 1 159 ? 9.643 15.043 -20.996 1.00 76.56 159 HIS A C 1
ATOM 1315 O O . HIS A 1 159 ? 9.996 13.919 -20.639 1.00 76.56 159 HIS A O 1
ATOM 1321 N N . ASP A 1 160 ? 9.822 15.490 -22.246 1.00 64.69 160 ASP A N 1
ATOM 1322 C CA . ASP A 1 160 ? 10.247 14.634 -23.372 1.00 64.69 160 ASP A CA 1
ATOM 1323 C C . ASP A 1 160 ? 11.579 13.886 -23.126 1.00 64.69 160 ASP A C 1
ATOM 1325 O O . ASP A 1 160 ? 11.747 12.775 -23.626 1.00 64.69 160 ASP A O 1
ATOM 1329 N N . ASP A 1 161 ? 12.475 14.433 -22.295 1.00 66.25 161 ASP A N 1
ATOM 1330 C CA . ASP A 1 161 ? 13.807 13.873 -22.002 1.00 66.25 161 ASP A CA 1
ATOM 1331 C C . ASP A 1 161 ? 13.898 13.091 -20.668 1.00 66.25 161 ASP A C 1
ATOM 1333 O O . ASP A 1 161 ? 14.984 12.673 -20.267 1.00 66.25 161 ASP A O 1
ATOM 1337 N N . ASP A 1 162 ? 12.784 12.881 -19.956 1.00 74.75 162 ASP A N 1
ATOM 1338 C CA . ASP A 1 162 ? 12.815 12.329 -18.589 1.00 74.75 162 ASP A CA 1
ATOM 1339 C C . A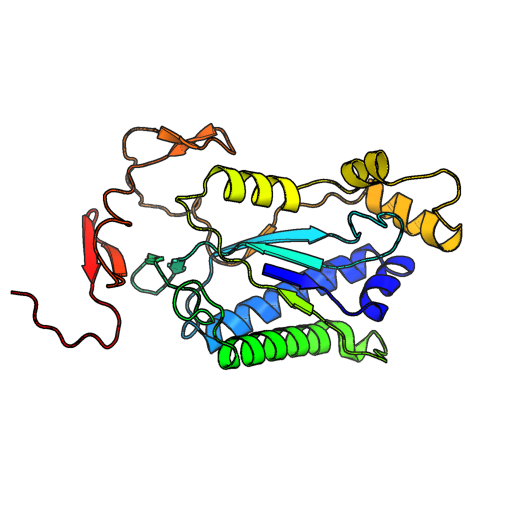SP A 1 162 ? 12.765 10.793 -18.519 1.00 74.75 162 ASP A C 1
ATOM 1341 O O . ASP A 1 162 ? 13.137 10.207 -17.501 1.00 74.75 162 ASP A O 1
ATOM 1345 N N . CYS A 1 163 ? 12.288 10.112 -19.566 1.00 80.94 163 CYS A N 1
ATOM 1346 C CA . CYS A 1 163 ? 12.128 8.656 -19.548 1.00 80.94 163 CYS A CA 1
ATOM 1347 C C . CYS A 1 163 ? 13.295 7.965 -20.265 1.00 80.94 163 CYS A C 1
ATOM 1349 O O . CYS A 1 163 ? 13.325 7.979 -21.496 1.00 80.94 163 CYS A O 1
ATOM 1351 N N . PRO A 1 164 ? 14.217 7.308 -19.541 1.00 85.25 164 PRO A N 1
ATOM 1352 C CA . PRO A 1 164 ? 15.307 6.588 -20.179 1.00 85.25 164 PRO A CA 1
ATOM 1353 C C . PRO A 1 164 ? 14.795 5.313 -20.871 1.00 85.25 164 PRO A C 1
ATOM 1355 O O . PRO A 1 164 ? 13.788 4.723 -20.456 1.00 85.25 164 PRO A O 1
ATOM 1358 N N . ASP A 1 165 ? 15.495 4.876 -21.919 1.00 86.94 165 ASP A N 1
ATOM 1359 C CA . ASP A 1 165 ? 15.090 3.739 -22.759 1.00 86.94 165 ASP A CA 1
ATOM 1360 C C . ASP A 1 165 ? 14.900 2.449 -21.945 1.00 86.94 165 ASP A C 1
ATOM 1362 O O . ASP A 1 165 ? 13.962 1.685 -22.193 1.00 86.94 165 ASP A O 1
ATOM 1366 N N . GLU A 1 166 ? 15.727 2.218 -20.918 1.00 88.94 166 GLU A N 1
ATOM 1367 C CA . GLU A 1 166 ? 15.610 1.057 -20.032 1.00 88.94 166 GLU A CA 1
ATOM 1368 C C . GLU A 1 166 ? 14.287 1.002 -19.250 1.00 88.94 166 GLU A C 1
ATOM 1370 O O . GLU A 1 166 ? 13.874 -0.074 -18.813 1.00 88.94 166 GLU A O 1
ATOM 1375 N N . HIS A 1 167 ? 13.589 2.130 -19.088 1.00 92.00 167 HIS A N 1
ATOM 1376 C CA . HIS A 1 167 ? 12.299 2.199 -18.400 1.00 92.00 167 HIS A CA 1
ATOM 1377 C C . HIS A 1 167 ? 11.107 2.144 -19.359 1.00 92.00 167 HIS A C 1
ATOM 1379 O O . HIS A 1 167 ? 9.977 1.952 -18.904 1.00 92.00 167 HIS A O 1
ATOM 1385 N N . LEU A 1 168 ? 11.319 2.250 -20.675 1.00 90.12 168 LEU A N 1
ATOM 1386 C CA . LEU A 1 168 ? 10.231 2.310 -21.654 1.00 90.12 168 LEU A CA 1
ATOM 1387 C C . LEU A 1 168 ? 9.290 1.106 -21.539 1.00 90.12 168 LEU A C 1
ATOM 1389 O O . LEU A 1 168 ? 8.068 1.261 -21.567 1.00 90.12 168 LEU A O 1
ATOM 1393 N N . ARG A 1 169 ? 9.844 -0.098 -21.354 1.00 93.00 169 ARG A N 1
ATOM 1394 C CA . ARG A 1 169 ? 9.033 -1.309 -21.182 1.00 93.00 169 ARG A CA 1
ATOM 1395 C C . ARG A 1 169 ? 8.145 -1.225 -19.941 1.00 93.00 169 ARG A C 1
ATOM 1397 O O . ARG A 1 169 ? 6.946 -1.470 -20.039 1.00 93.00 169 ARG A O 1
ATOM 1404 N N . PHE A 1 170 ? 8.725 -0.823 -18.814 1.00 95.06 170 PHE A N 1
ATOM 1405 C CA . PHE A 1 170 ? 8.001 -0.616 -17.565 1.00 95.06 170 PHE A CA 1
ATOM 1406 C C . PHE A 1 170 ? 6.881 0.419 -17.720 1.00 95.06 170 PHE A C 1
ATOM 1408 O O . PHE A 1 170 ? 5.773 0.182 -17.251 1.00 95.06 170 PHE A O 1
ATOM 1415 N N . VAL A 1 171 ? 7.123 1.531 -18.422 1.00 92.06 171 VAL A N 1
ATOM 1416 C CA . VAL A 1 171 ? 6.096 2.554 -18.681 1.00 92.06 171 VAL A CA 1
ATOM 1417 C C . VAL A 1 171 ? 4.936 1.993 -19.510 1.00 92.06 171 VAL A C 1
ATOM 1419 O O . VAL A 1 171 ? 3.773 2.256 -19.200 1.00 92.06 171 VAL A O 1
ATOM 1422 N N . LEU A 1 172 ? 5.224 1.183 -20.533 1.00 91.69 172 LEU A N 1
ATOM 1423 C CA . LEU A 1 172 ? 4.190 0.525 -21.338 1.00 91.69 172 LEU A CA 1
ATOM 1424 C C . LEU A 1 172 ? 3.348 -0.448 -20.501 1.00 91.69 172 LEU A C 1
ATOM 1426 O O . LEU A 1 172 ? 2.114 -0.414 -20.572 1.00 91.69 172 LEU A O 1
ATOM 1430 N N . ASP A 1 173 ? 3.998 -1.272 -19.677 1.00 94.88 173 ASP A N 1
ATOM 1431 C CA . ASP A 1 173 ? 3.314 -2.187 -18.759 1.00 94.88 173 ASP A CA 1
ATOM 1432 C C . ASP A 1 173 ? 2.480 -1.393 -17.729 1.00 94.88 173 ASP A C 1
ATOM 1434 O O . ASP A 1 173 ? 1.316 -1.712 -17.475 1.00 94.88 173 ASP A O 1
ATOM 1438 N N . LEU A 1 174 ? 3.002 -0.267 -17.234 1.00 92.75 174 LEU A N 1
ATOM 1439 C CA . LEU A 1 174 ? 2.326 0.638 -16.306 1.00 92.75 174 LEU A CA 1
ATOM 1440 C C . LEU A 1 174 ? 1.088 1.328 -16.907 1.00 92.75 174 LEU A C 1
ATOM 1442 O O . LEU A 1 174 ? 0.099 1.546 -16.203 1.00 92.75 174 LEU A O 1
ATOM 1446 N N . PHE A 1 175 ? 1.091 1.662 -18.197 1.00 89.50 175 PHE A N 1
ATOM 1447 C CA . PHE A 1 175 ? -0.103 2.178 -18.880 1.00 89.50 175 PHE A CA 1
ATOM 1448 C C . PHE A 1 175 ? -1.187 1.115 -19.057 1.00 89.50 175 PHE A C 1
ATOM 1450 O O . PHE A 1 175 ? -2.380 1.441 -19.049 1.00 89.50 175 PHE A O 1
ATOM 1457 N N . CYS A 1 176 ? -0.790 -0.152 -19.162 1.00 89.56 176 CYS A N 1
ATOM 1458 C CA . CYS A 1 176 ? -1.708 -1.286 -19.205 1.00 89.56 176 CYS A CA 1
ATOM 1459 C C . CYS A 1 176 ? -2.177 -1.708 -17.805 1.00 89.56 176 CYS A C 1
ATOM 1461 O O . CYS A 1 176 ? -3.263 -2.281 -17.655 1.00 89.56 176 CYS A O 1
ATOM 1463 N N . TYR A 1 177 ? -1.392 -1.387 -16.775 1.00 88.31 177 TYR A N 1
ATOM 1464 C CA . TYR A 1 177 ? -1.694 -1.687 -15.389 1.00 88.31 177 TYR A CA 1
ATOM 1465 C C . TYR A 1 177 ? -2.969 -0.974 -14.935 1.00 88.31 177 TYR A C 1
ATOM 1467 O O . TYR A 1 177 ? -3.054 0.245 -14.744 1.00 88.31 177 TYR A O 1
ATOM 1475 N N . LYS A 1 178 ? -4.001 -1.779 -14.701 1.00 81.25 178 LYS A N 1
ATOM 1476 C CA . LYS A 1 178 ? -5.162 -1.343 -13.935 1.00 81.25 178 LYS A CA 1
ATOM 1477 C C . LYS A 1 178 ? -4.708 -1.313 -12.483 1.00 81.25 178 LYS A C 1
ATOM 1479 O O . LYS A 1 178 ? -4.214 -2.318 -12.009 1.00 81.25 178 LYS A O 1
ATOM 1484 N N . ASN A 1 179 ? -4.899 -0.199 -11.782 1.00 77.56 179 ASN A N 1
ATOM 1485 C CA . ASN A 1 179 ? -4.734 -0.110 -10.328 1.00 77.56 179 ASN A CA 1
ATOM 1486 C C . ASN A 1 179 ? -6.079 -0.460 -9.659 1.00 77.56 179 ASN A C 1
ATOM 1488 O O . ASN A 1 179 ? -6.839 0.460 -9.322 1.00 77.56 179 ASN A O 1
ATOM 1492 N N . PRO A 1 180 ? -6.471 -1.750 -9.546 1.00 76.44 180 PRO A N 1
ATOM 1493 C CA . PRO A 1 180 ? -7.730 -2.096 -8.922 1.00 76.44 180 PRO A CA 1
ATOM 1494 C C . PRO A 1 180 ? -7.680 -1.687 -7.458 1.00 76.44 180 PRO A C 1
ATOM 1496 O O . PRO A 1 180 ? -6.676 -1.868 -6.764 1.00 76.44 180 PRO A O 1
ATOM 1499 N N . ARG A 1 181 ? -8.806 -1.168 -6.971 1.00 83.81 181 ARG A N 1
ATOM 1500 C CA . ARG A 1 181 ? -9.039 -1.208 -5.538 1.00 83.81 181 ARG A CA 1
ATOM 1501 C C . ARG A 1 181 ? -9.308 -2.657 -5.178 1.00 83.81 181 ARG A C 1
ATOM 1503 O O . ARG A 1 181 ? -10.267 -3.237 -5.683 1.00 83.81 181 ARG A O 1
ATOM 1510 N N . SER A 1 182 ? -8.463 -3.194 -4.324 1.00 85.38 182 SER A N 1
ATOM 1511 C CA . SER A 1 182 ? -8.650 -4.520 -3.765 1.00 85.38 182 SER A CA 1
ATOM 1512 C C . SER A 1 182 ? -9.127 -4.376 -2.311 1.00 85.38 182 SER A C 1
ATOM 1514 O O . SER A 1 182 ? -9.228 -3.253 -1.790 1.00 85.38 182 SER A O 1
ATOM 1516 N N . HIS A 1 183 ? -9.568 -5.484 -1.720 1.00 85.88 183 HIS A N 1
ATOM 1517 C CA . HIS A 1 183 ? -10.118 -5.513 -0.372 1.00 85.88 183 HIS A CA 1
ATOM 1518 C C . HIS A 1 183 ? -9.572 -6.722 0.390 1.00 85.88 183 HIS A C 1
ATOM 1520 O O . HIS A 1 183 ? -9.693 -7.853 -0.088 1.00 85.88 183 HIS A O 1
ATOM 1526 N N . TYR A 1 184 ? -9.067 -6.498 1.605 1.00 85.62 184 TYR A N 1
ATOM 1527 C CA . TYR A 1 184 ? -8.704 -7.570 2.536 1.00 85.62 184 TYR A CA 1
ATOM 1528 C C . TYR A 1 184 ? -9.594 -7.581 3.779 1.00 85.62 184 TYR A C 1
ATOM 1530 O O . TYR A 1 184 ? -9.967 -6.532 4.310 1.00 85.62 184 TYR A O 1
ATOM 1538 N N . GLY A 1 185 ? -9.876 -8.799 4.250 1.00 84.75 185 GLY A N 1
ATOM 1539 C CA . GLY A 1 185 ? -10.715 -9.071 5.412 1.00 84.75 185 GLY A CA 1
ATOM 1540 C C . GLY A 1 185 ? -12.201 -8.928 5.099 1.00 84.75 185 GLY A C 1
ATOM 1541 O O . GLY A 1 185 ? -12.668 -9.361 4.044 1.00 84.75 185 GLY A O 1
ATOM 1542 N N . TRP A 1 186 ? -12.958 -8.344 6.022 1.00 81.19 186 TRP A N 1
ATOM 1543 C CA . TRP A 1 186 ? -14.397 -8.160 5.849 1.00 81.19 186 TRP A CA 1
ATOM 1544 C C . TRP A 1 186 ? -14.707 -6.881 5.058 1.00 81.19 186 TRP A C 1
ATOM 1546 O O . TRP A 1 186 ? -13.938 -5.920 5.060 1.00 81.19 186 TRP A O 1
ATOM 1556 N N . SER A 1 187 ? -15.856 -6.851 4.378 1.00 70.06 187 SER A N 1
ATOM 1557 C CA . SER A 1 187 ? -16.318 -5.687 3.616 1.00 70.06 187 SER A CA 1
ATOM 1558 C C . SER A 1 187 ? -17.558 -5.064 4.249 1.00 70.06 187 SER A C 1
ATOM 1560 O O . SER A 1 187 ? -18.489 -5.758 4.660 1.00 70.06 187 SER A O 1
ATOM 1562 N N . ILE A 1 188 ? -17.594 -3.729 4.279 1.00 60.94 188 ILE A N 1
ATOM 1563 C CA . ILE A 1 188 ? -18.743 -2.955 4.772 1.00 60.94 188 ILE A CA 1
ATOM 1564 C C . ILE A 1 188 ? -20.015 -3.280 3.966 1.00 60.94 188 ILE A C 1
ATOM 1566 O O . ILE A 1 188 ? -21.110 -3.266 4.517 1.00 60.94 188 ILE A O 1
ATOM 1570 N N . GLY A 1 189 ? -19.880 -3.608 2.675 1.00 52.09 189 GLY A N 1
ATOM 1571 C CA . GLY A 1 189 ? -21.012 -3.869 1.779 1.00 52.09 189 GLY A CA 1
ATOM 1572 C C . GLY A 1 189 ? -21.549 -5.304 1.788 1.00 52.09 189 GLY A C 1
ATOM 1573 O O . GLY A 1 189 ? -22.543 -5.565 1.121 1.00 52.09 189 GLY A O 1
ATOM 1574 N N . THR A 1 190 ? -20.908 -6.239 2.496 1.00 44.78 190 THR A N 1
ATOM 1575 C CA . THR A 1 190 ? -21.255 -7.675 2.459 1.00 44.78 190 THR A CA 1
ATOM 1576 C C . THR A 1 190 ? -21.902 -8.180 3.749 1.00 44.78 190 THR A C 1
ATOM 1578 O O . THR A 1 190 ? -22.016 -9.387 3.950 1.00 44.78 190 THR A O 1
ATOM 1581 N N . MET A 1 191 ? -22.304 -7.285 4.655 1.00 46.94 191 MET A N 1
ATOM 1582 C CA . MET A 1 191 ? -22.958 -7.675 5.902 1.00 46.94 191 MET A CA 1
ATOM 1583 C C . MET A 1 191 ? -24.442 -7.963 5.678 1.00 46.94 191 MET A C 1
ATOM 1585 O O . MET A 1 191 ? -25.255 -7.064 5.482 1.00 46.94 191 MET A O 1
ATOM 1589 N N . VAL A 1 192 ? -24.785 -9.247 5.730 1.00 38.31 192 VAL A N 1
ATOM 1590 C CA . VAL A 1 192 ? -26.163 -9.735 5.784 1.00 38.31 192 VAL A CA 1
ATOM 1591 C C . VAL A 1 192 ? -26.703 -9.392 7.182 1.00 38.31 192 VAL A C 1
ATOM 1593 O O . VAL A 1 192 ? -26.093 -9.807 8.163 1.00 38.31 192 VAL A O 1
ATOM 1596 N N . ASN A 1 193 ? -27.804 -8.630 7.273 1.00 38.00 193 ASN A N 1
ATOM 1597 C CA . ASN A 1 193 ? -28.527 -8.199 8.499 1.00 38.00 193 ASN A CA 1
ATOM 1598 C C . ASN A 1 193 ? -28.295 -6.772 9.045 1.00 38.00 193 ASN A C 1
ATOM 1600 O O . ASN A 1 193 ? -28.712 -6.478 10.169 1.00 38.00 193 ASN A O 1
ATOM 1604 N N . VAL A 1 194 ? -27.741 -5.844 8.260 1.00 39.69 194 VAL A N 1
ATOM 1605 C CA . VAL A 1 194 ? -27.959 -4.409 8.531 1.00 39.69 194 VAL A CA 1
ATOM 1606 C C . VAL A 1 194 ? -29.328 -4.043 7.939 1.00 39.69 194 VAL A C 1
ATOM 1608 O O . VAL A 1 194 ? -29.479 -3.973 6.721 1.00 39.69 194 VAL A O 1
ATOM 1611 N N . GLN A 1 195 ? -30.364 -3.950 8.785 1.00 32.94 195 GLN A N 1
ATOM 1612 C CA . GLN A 1 195 ? -31.712 -3.562 8.351 1.00 32.94 195 GLN A CA 1
ATOM 1613 C C . GLN A 1 195 ? -31.701 -2.123 7.862 1.00 32.94 195 GLN A C 1
ATOM 1615 O O . GLN A 1 195 ? -31.297 -1.222 8.593 1.00 32.94 195 GLN A O 1
ATOM 1620 N N . SER A 1 196 ? -32.189 -1.922 6.640 1.00 35.12 196 SER A N 1
ATOM 1621 C CA . SER A 1 196 ? -31.910 -0.687 5.945 1.00 35.12 196 SER A CA 1
ATOM 1622 C C . SER A 1 196 ? -32.649 0.527 6.498 1.00 35.12 196 SER A C 1
ATOM 1624 O O . SER A 1 196 ? -33.854 0.666 6.275 1.00 35.12 196 SER A O 1
ATOM 1626 N N . ALA A 1 197 ? -31.933 1.431 7.169 1.00 35.72 197 ALA A N 1
ATOM 1627 C CA . ALA A 1 197 ? -32.425 2.772 7.490 1.00 35.72 197 ALA A CA 1
ATOM 1628 C C . ALA A 1 197 ? -32.711 3.584 6.194 1.00 35.72 197 ALA A C 1
ATOM 1630 O O . ALA A 1 197 ? -32.170 3.270 5.127 1.00 35.72 197 ALA A O 1
ATOM 1631 N N . PRO A 1 198 ? -33.567 4.627 6.228 1.00 38.44 198 PRO A N 1
ATOM 1632 C CA . PRO A 1 198 ? -33.912 5.403 5.038 1.00 38.44 198 PRO A CA 1
ATOM 1633 C C . PRO A 1 198 ? -32.665 5.968 4.335 1.00 38.44 198 PRO A C 1
ATOM 1635 O O . PRO A 1 198 ? -31.753 6.521 4.947 1.00 38.44 198 PRO A O 1
ATOM 1638 N N . LYS A 1 199 ? -32.656 5.778 3.015 1.00 42.97 199 LYS A N 1
ATOM 1639 C CA . LYS A 1 199 ? -31.511 5.823 2.101 1.00 42.97 199 LYS A CA 1
ATOM 1640 C C . LYS A 1 199 ? -30.884 7.227 1.946 1.00 42.97 199 LYS A C 1
ATOM 1642 O O . LYS A 1 199 ? -31.292 7.994 1.080 1.00 42.97 199 LYS A O 1
ATOM 1647 N N . HIS A 1 200 ? -29.825 7.540 2.692 1.00 45.19 200 HIS A N 1
ATOM 1648 C CA . HIS A 1 200 ? -28.939 8.697 2.477 1.00 45.19 200 HIS A CA 1
ATOM 1649 C C . HIS A 1 200 ? -27.752 8.339 1.587 1.00 45.19 200 HIS A C 1
ATOM 1651 O O . HIS A 1 200 ? -26.795 7.752 2.035 1.00 45.19 200 HIS A O 1
ATOM 1657 N N . ILE A 1 201 ? -27.760 8.676 0.314 1.00 42.09 201 ILE A N 1
ATOM 1658 C CA . ILE A 1 201 ? -26.842 8.070 -0.659 1.00 42.09 201 ILE A CA 1
ATOM 1659 C C . ILE A 1 201 ? -25.342 8.446 -0.452 1.00 42.09 201 ILE A C 1
ATOM 1661 O O . ILE A 1 201 ? -24.992 9.603 -0.231 1.00 42.09 201 ILE A O 1
ATOM 1665 N N . CYS A 1 202 ? -24.442 7.460 -0.556 1.00 38.88 202 CYS A N 1
ATOM 1666 C CA . CYS A 1 202 ? -22.979 7.543 -0.540 1.00 38.88 202 CYS A CA 1
ATOM 1667 C C . CYS A 1 202 ? -22.439 8.412 -1.698 1.00 38.88 202 CYS A C 1
ATOM 1669 O O . CYS A 1 202 ? -22.616 8.050 -2.861 1.00 38.88 202 CYS A O 1
ATOM 1671 N N . PRO A 1 203 ? -21.680 9.494 -1.439 1.00 34.81 203 PRO A N 1
ATOM 1672 C CA . PRO A 1 203 ? -21.188 10.394 -2.490 1.00 34.81 203 PRO A CA 1
ATOM 1673 C C . PRO A 1 203 ? -19.987 9.849 -3.287 1.00 34.81 203 PRO A C 1
ATOM 1675 O O . PRO A 1 203 ? -19.445 10.558 -4.129 1.00 34.81 203 PRO A O 1
ATOM 1678 N N . ILE A 1 204 ? -19.522 8.624 -3.006 1.00 34.59 204 ILE A N 1
ATOM 1679 C CA . ILE A 1 204 ? -18.416 7.980 -3.740 1.00 34.59 204 ILE A CA 1
ATOM 1680 C C . ILE A 1 204 ? -18.940 6.992 -4.792 1.00 34.59 204 ILE A C 1
ATOM 1682 O O . ILE A 1 204 ? -18.327 6.862 -5.846 1.00 34.59 204 ILE A O 1
ATOM 1686 N N . CYS A 1 205 ? -20.057 6.307 -4.531 1.00 37.12 205 CYS A N 1
ATOM 1687 C CA . CYS A 1 205 ? -20.598 5.282 -5.438 1.00 37.12 205 CYS A CA 1
ATOM 1688 C C . CYS A 1 205 ? -22.113 5.360 -5.676 1.00 37.12 205 CYS A C 1
ATOM 1690 O O . CYS A 1 205 ? -22.650 4.546 -6.415 1.00 37.12 205 CYS A O 1
ATOM 1692 N N . HIS A 1 206 ? -22.809 6.310 -5.052 1.00 32.28 206 HIS A N 1
ATOM 1693 C CA . HIS A 1 206 ? -24.248 6.546 -5.193 1.00 32.28 206 HIS A CA 1
ATOM 1694 C C . HIS A 1 206 ? -25.146 5.393 -4.695 1.00 32.28 206 HIS A C 1
ATOM 1696 O O . HIS A 1 206 ? -26.326 5.323 -5.036 1.00 32.28 206 HIS A O 1
ATOM 1702 N N . ALA A 1 207 ? -24.624 4.520 -3.830 1.00 34.56 207 ALA A N 1
ATOM 1703 C CA . ALA A 1 207 ? -25.428 3.548 -3.090 1.00 34.56 207 ALA A CA 1
ATOM 1704 C C . ALA A 1 207 ? -26.080 4.192 -1.848 1.00 34.56 207 ALA A C 1
ATOM 1706 O O . ALA A 1 207 ? -25.466 5.064 -1.245 1.00 34.56 207 ALA A O 1
ATOM 1707 N N . PRO A 1 208 ? -27.283 3.791 -1.416 1.00 35.69 208 PRO A N 1
ATOM 1708 C CA . PRO A 1 208 ? -27.910 4.273 -0.181 1.00 35.69 208 PRO A CA 1
ATOM 1709 C C . PRO A 1 208 ? -27.037 4.128 1.075 1.00 35.69 208 PRO A C 1
ATOM 1711 O O . PRO A 1 208 ? -26.387 3.102 1.229 1.00 35.69 208 PRO A O 1
ATOM 1714 N N . ALA A 1 209 ? -27.048 5.101 1.986 1.00 42.25 209 ALA A N 1
ATOM 1715 C CA . ALA A 1 209 ? -26.411 5.019 3.306 1.00 42.25 209 ALA A CA 1
ATOM 1716 C C . ALA A 1 209 ? -27.425 5.195 4.434 1.00 42.25 209 ALA A C 1
ATOM 1718 O O . ALA A 1 209 ? -28.530 5.700 4.252 1.00 42.25 209 ALA A O 1
ATOM 1719 N N . GLU A 1 210 ? -27.007 4.765 5.613 1.00 36.12 210 GLU A N 1
ATOM 1720 C CA . GLU A 1 210 ? -27.860 4.602 6.778 1.00 36.12 210 GLU A CA 1
ATOM 1721 C C . GLU A 1 210 ? -27.333 5.389 7.973 1.00 36.12 210 GLU A C 1
ATOM 1723 O O . GLU A 1 210 ? -26.166 5.790 8.032 1.00 36.12 210 GLU A O 1
ATOM 1728 N N . LEU A 1 211 ? -28.242 5.657 8.908 1.00 35.38 211 LEU A N 1
ATOM 1729 C CA . LEU A 1 211 ? -28.064 6.572 10.024 1.00 35.38 211 LEU A CA 1
ATOM 1730 C C . LEU A 1 211 ? -27.026 6.044 11.033 1.00 35.38 211 LEU A C 1
ATOM 1732 O O . LEU A 1 211 ? -27.329 5.191 11.861 1.00 35.38 211 LEU A O 1
ATOM 1736 N N . ILE A 1 212 ? -25.818 6.614 11.035 1.00 44.03 212 ILE A N 1
ATOM 1737 C CA . ILE A 1 212 ? -24.854 6.448 12.137 1.00 44.03 212 ILE A CA 1
ATOM 1738 C C . ILE A 1 212 ? -25.203 7.474 13.222 1.00 44.03 212 ILE A C 1
ATOM 1740 O O . ILE A 1 212 ? -24.597 8.545 13.317 1.00 44.03 212 ILE A O 1
ATOM 1744 N N . GLY A 1 213 ? -26.236 7.185 14.009 1.00 35.97 213 GLY A N 1
ATOM 1745 C CA . GLY A 1 213 ? -26.614 8.010 15.152 1.00 35.97 213 GLY A CA 1
ATOM 1746 C C . GLY A 1 213 ? -25.556 7.941 16.256 1.00 35.97 213 GLY A C 1
ATOM 1747 O O . GLY A 1 213 ? -25.332 6.886 16.833 1.00 35.97 213 GLY A O 1
ATOM 1748 N N . THR A 1 214 ? -24.944 9.087 16.579 1.00 40.59 214 THR A N 1
ATOM 1749 C CA . THR A 1 214 ? -24.191 9.411 17.821 1.00 40.59 214 THR A CA 1
ATOM 1750 C C . THR A 1 214 ? -22.742 8.933 18.025 1.00 40.59 214 THR A C 1
ATOM 1752 O O . THR A 1 214 ? -22.187 9.132 19.100 1.00 40.59 214 THR A O 1
ATOM 1755 N N . ALA A 1 215 ? -22.022 8.450 17.010 1.00 37.72 215 ALA A N 1
ATOM 1756 C CA . ALA A 1 215 ? -20.630 7.999 17.204 1.00 37.72 215 ALA A CA 1
ATOM 1757 C C . ALA A 1 215 ? -19.558 9.114 17.386 1.00 37.72 215 ALA A C 1
ATOM 1759 O O . ALA A 1 215 ? -18.375 8.854 17.144 1.00 37.72 215 ALA A O 1
ATOM 1760 N N . ASP A 1 216 ? -19.906 10.361 17.734 1.00 41.28 216 ASP A N 1
ATOM 1761 C CA . ASP A 1 216 ? -18.894 11.432 17.843 1.00 41.28 216 ASP A CA 1
ATOM 1762 C C . ASP A 1 216 ? -19.279 12.655 18.702 1.00 41.28 216 ASP A C 1
ATOM 1764 O O . ASP A 1 216 ? -18.826 13.779 18.440 1.00 41.28 216 ASP A O 1
ATOM 1768 N N . THR A 1 217 ? -20.097 12.461 19.738 1.00 36.59 217 THR A N 1
ATOM 1769 C CA . THR A 1 217 ? -20.424 13.525 20.693 1.00 36.59 217 THR A CA 1
ATOM 1770 C C . THR A 1 217 ? -20.080 13.101 22.113 1.00 36.59 217 THR A C 1
ATOM 1772 O O . THR A 1 217 ? -20.629 12.135 22.618 1.00 36.59 217 THR A O 1
ATOM 1775 N N . VAL A 1 218 ? -19.243 13.925 22.747 1.00 35.97 218 VAL A N 1
ATOM 1776 C CA . VAL A 1 218 ? -18.878 13.960 24.171 1.00 35.97 218 VAL A CA 1
ATOM 1777 C C . VAL A 1 218 ? -17.598 13.185 24.542 1.00 35.97 218 VAL A C 1
ATOM 1779 O O . VAL A 1 218 ? -17.543 11.968 24.525 1.00 35.97 218 VAL A O 1
ATOM 1782 N N . LYS A 1 219 ? -16.557 13.984 24.838 1.00 37.59 219 LYS A N 1
ATOM 1783 C CA . LYS A 1 219 ? -15.378 13.745 25.697 1.00 37.59 219 LYS A CA 1
ATOM 1784 C C . LYS A 1 219 ? -14.781 12.333 25.720 1.00 37.59 219 LYS A C 1
ATOM 1786 O O . LYS A 1 219 ? -15.366 11.462 26.325 1.00 37.59 219 LYS A O 1
ATOM 1791 N N . SER A 1 220 ? -13.563 12.204 25.174 1.00 41.00 220 SER A N 1
ATOM 1792 C CA . SER A 1 220 ? -12.458 11.277 25.544 1.00 41.00 220 SER A CA 1
ATOM 1793 C C . SER A 1 220 ? -12.691 9.775 25.763 1.00 41.00 220 SER A C 1
ATOM 1795 O O . SER A 1 220 ? -11.707 9.038 25.711 1.00 41.00 220 SER A O 1
ATOM 1797 N N . ASP A 1 221 ? -13.917 9.304 25.908 1.00 44.16 221 ASP A N 1
ATOM 1798 C CA . ASP A 1 221 ? -14.246 7.955 26.312 1.00 44.16 221 ASP A CA 1
ATOM 1799 C C . ASP A 1 221 ? -14.703 7.213 25.063 1.00 44.16 221 ASP A C 1
ATOM 1801 O O . ASP A 1 221 ? -15.714 7.495 24.416 1.00 44.16 221 ASP A O 1
ATOM 1805 N N . PHE A 1 222 ? -13.825 6.328 24.621 1.00 44.22 222 PHE A N 1
ATOM 1806 C CA . PHE A 1 222 ? -14.071 5.432 23.512 1.00 44.22 222 PHE A CA 1
ATOM 1807 C C . PHE A 1 222 ? -15.161 4.441 23.929 1.00 44.22 222 PHE A C 1
ATOM 1809 O O . PHE A 1 222 ? -15.060 3.859 24.997 1.00 44.22 222 PHE A O 1
ATOM 1816 N N . HIS A 1 223 ? -16.185 4.247 23.104 1.00 43.88 223 HIS A N 1
ATOM 1817 C CA . HIS A 1 223 ? -17.242 3.270 23.361 1.00 43.88 223 HIS A CA 1
ATOM 1818 C C . HIS A 1 223 ? -17.222 2.219 22.253 1.00 43.88 223 HIS A C 1
ATOM 1820 O O . HIS A 1 223 ? -17.108 2.554 21.067 1.00 43.88 223 HIS A O 1
ATOM 1826 N N . ILE A 1 224 ? -17.325 0.954 22.645 1.00 41.09 224 ILE A N 1
ATOM 1827 C CA . ILE A 1 224 ? -17.622 -0.151 21.745 1.00 41.09 224 ILE A CA 1
ATOM 1828 C C . ILE A 1 224 ? -19.103 -0.031 21.391 1.00 41.09 224 ILE A C 1
ATOM 1830 O O . ILE A 1 224 ? -19.958 0.042 22.269 1.00 41.09 224 ILE A O 1
ATOM 1834 N N . VAL A 1 225 ? -19.402 0.011 20.100 1.00 43.53 225 VAL A N 1
ATOM 1835 C CA . VAL A 1 225 ? -20.772 -0.028 19.593 1.00 43.53 225 VAL A CA 1
ATOM 1836 C C . VAL A 1 225 ? -20.915 -1.351 18.865 1.00 43.53 225 VAL A C 1
ATOM 1838 O O . VAL A 1 225 ? -20.230 -1.546 17.863 1.00 43.53 225 VAL A O 1
ATOM 1841 N N . ILE A 1 226 ? -21.753 -2.243 19.385 1.00 40.97 226 ILE A N 1
ATOM 1842 C CA . ILE A 1 226 ? -22.087 -3.522 18.755 1.00 40.97 226 ILE A CA 1
ATOM 1843 C C . ILE A 1 226 ? -23.501 -3.452 18.180 1.00 40.97 226 ILE A C 1
ATOM 1845 O O . ILE A 1 226 ? -24.389 -2.822 18.753 1.00 40.97 226 ILE A O 1
ATOM 1849 N N . TRP A 1 227 ? -23.708 -4.093 17.035 1.00 39.94 227 TRP A N 1
ATOM 1850 C CA . TRP A 1 227 ? -25.040 -4.361 16.503 1.00 39.94 227 TRP A CA 1
ATOM 1851 C C . TRP A 1 227 ? -25.415 -5.780 16.905 1.00 39.94 227 TRP A C 1
ATOM 1853 O O . TRP A 1 227 ? -24.784 -6.726 16.437 1.00 39.94 227 TRP A O 1
ATOM 1863 N N . ASP A 1 228 ? -26.405 -5.918 17.779 1.00 41.41 228 ASP A N 1
ATOM 1864 C CA . ASP A 1 228 ? -26.853 -7.211 18.285 1.00 41.41 228 ASP A CA 1
ATOM 1865 C C . ASP A 1 228 ? -28.384 -7.262 18.323 1.00 41.41 228 ASP A C 1
ATOM 1867 O O . ASP A 1 228 ? -29.039 -6.299 18.720 1.00 41.41 228 ASP A O 1
ATOM 1871 N N . HIS A 1 229 ? -28.957 -8.366 17.839 1.00 39.06 229 HIS A N 1
ATOM 1872 C CA . HIS A 1 229 ? -30.405 -8.607 17.780 1.00 39.06 229 HIS A CA 1
ATOM 1873 C C . HIS A 1 229 ? -31.267 -7.439 17.245 1.00 39.06 229 HIS A C 1
ATOM 1875 O O . HIS A 1 229 ? -32.402 -7.240 17.673 1.00 39.06 229 HIS A O 1
ATOM 1881 N N . GLY A 1 230 ? -30.758 -6.674 16.272 1.00 39.28 230 GLY A N 1
ATOM 1882 C CA . GLY A 1 230 ? -31.487 -5.551 15.666 1.00 39.28 230 GLY A CA 1
ATOM 1883 C C . GLY A 1 230 ? -31.436 -4.245 16.469 1.00 39.28 230 GLY A C 1
ATOM 1884 O O . GLY A 1 230 ? -32.188 -3.317 16.171 1.00 39.28 230 GLY A O 1
ATOM 1885 N N . LEU A 1 231 ? -30.563 -4.161 17.476 1.00 39.50 231 LEU A N 1
ATOM 1886 C CA . LEU A 1 231 ? -30.343 -2.977 18.299 1.00 39.50 231 LEU A CA 1
ATOM 1887 C C . LEU A 1 231 ? -28.849 -2.628 18.368 1.00 39.50 231 LEU A C 1
ATOM 1889 O O . LEU A 1 231 ? -27.970 -3.489 18.319 1.00 39.50 231 LEU A O 1
ATOM 1893 N N . TRP A 1 232 ? -28.555 -1.332 18.492 1.00 46.62 232 TRP A N 1
ATOM 1894 C CA . TRP A 1 232 ? -27.202 -0.838 18.751 1.00 46.62 232 TRP A CA 1
ATOM 1895 C C . TRP A 1 232 ? -26.949 -0.828 20.264 1.00 46.62 232 TRP A C 1
ATOM 1897 O O . TRP A 1 232 ? -27.573 -0.040 20.975 1.00 46.62 232 TRP A O 1
ATOM 1907 N N . ASN A 1 233 ? -26.026 -1.660 20.753 1.00 47.50 233 ASN A N 1
ATOM 1908 C CA . ASN A 1 233 ? -25.627 -1.696 22.162 1.00 47.50 233 ASN A CA 1
ATOM 1909 C C . ASN A 1 233 ? -24.265 -1.025 22.371 1.00 47.50 233 ASN A C 1
ATOM 1911 O O . ASN A 1 233 ? -23.365 -1.117 21.533 1.00 47.50 233 ASN A O 1
ATOM 1915 N N . TRP A 1 234 ? -24.119 -0.362 23.517 1.00 51.81 234 TRP A N 1
ATOM 1916 C CA . TRP A 1 234 ? -22.924 0.384 23.902 1.00 51.81 234 TRP A CA 1
ATOM 1917 C C . TRP A 1 234 ? -22.196 -0.368 25.013 1.00 51.81 234 TRP A C 1
ATOM 1919 O O . TRP A 1 234 ? -22.773 -0.614 26.068 1.00 51.81 234 TRP A O 1
ATOM 1929 N N . ILE A 1 235 ? -20.933 -0.720 24.785 1.00 50.22 235 ILE A N 1
ATOM 1930 C CA . ILE A 1 235 ? -20.071 -1.380 25.768 1.00 50.22 235 ILE A CA 1
ATOM 1931 C C . ILE A 1 235 ? -18.881 -0.448 26.061 1.00 50.22 235 ILE A C 1
ATOM 1933 O O . ILE A 1 235 ? -18.302 0.132 25.136 1.00 50.22 235 ILE A O 1
ATOM 1937 N N . PRO A 1 236 ? -18.494 -0.250 27.330 1.00 45.16 236 PRO A N 1
ATOM 1938 C CA . PRO A 1 236 ? -17.273 0.479 27.657 1.00 45.16 236 PRO A CA 1
ATOM 1939 C C . PRO A 1 236 ? -16.016 -0.267 27.150 1.00 45.16 236 PRO A C 1
ATOM 1941 O O . PRO A 1 236 ? -16.066 -1.474 26.918 1.00 45.16 236 PRO A O 1
ATOM 1944 N N . PRO A 1 237 ? -14.872 0.415 26.949 1.00 43.78 237 PRO A N 1
ATOM 1945 C CA . PRO A 1 237 ? -13.653 -0.223 26.456 1.00 43.78 237 PRO A CA 1
ATOM 1946 C C . PRO A 1 237 ? -13.176 -1.354 27.382 1.00 43.78 237 PRO A C 1
ATOM 1948 O O . PRO A 1 237 ? -13.362 -1.254 28.600 1.00 43.78 237 PRO A O 1
ATOM 1951 N N . PRO A 1 238 ? -12.462 -2.370 26.857 1.00 41.00 238 PRO A N 1
ATOM 1952 C CA . PRO A 1 238 ? -11.809 -3.373 27.691 1.00 41.00 238 PRO A CA 1
ATOM 1953 C C . PRO A 1 238 ? -10.860 -2.684 28.684 1.00 41.00 238 PRO A C 1
ATOM 1955 O O . PRO A 1 238 ? -9.995 -1.904 28.281 1.00 41.00 238 PRO A O 1
ATOM 1958 N N . GLY A 1 239 ? -11.056 -2.935 29.983 1.00 42.78 239 GLY A N 1
ATOM 1959 C CA . GLY A 1 239 ? -10.275 -2.331 31.072 1.00 42.78 239 GLY A CA 1
ATOM 1960 C C . GLY A 1 239 ? -10.897 -1.103 31.755 1.00 42.78 239 GLY A C 1
ATOM 1961 O O . GLY A 1 239 ? -10.263 -0.531 32.639 1.00 42.78 239 GLY A O 1
ATOM 1962 N N . TYR A 1 240 ? -12.120 -0.691 31.400 1.00 41.56 240 TYR A N 1
ATOM 1963 C CA . TYR A 1 240 ? -12.839 0.375 32.109 1.00 41.56 240 TYR A CA 1
ATOM 1964 C C . TYR A 1 240 ? -13.689 -0.218 33.251 1.00 41.56 240 TYR A C 1
ATOM 1966 O O . TYR A 1 240 ? -14.722 -0.832 33.008 1.00 41.56 240 TYR A O 1
ATOM 1974 N N . SER A 1 241 ? -13.263 -0.046 34.507 1.00 38.09 241 SER A N 1
ATOM 1975 C CA . SER A 1 241 ? -13.978 -0.527 35.708 1.00 38.09 241 SER A CA 1
ATOM 1976 C C . SER A 1 241 ? -14.965 0.497 36.294 1.00 38.09 241 SER A C 1
ATOM 1978 O O . SER A 1 241 ? -15.329 0.417 37.466 1.00 38.09 241 SER A O 1
ATOM 1980 N N . GLY A 1 242 ? -15.358 1.504 35.513 1.00 39.09 242 GLY A N 1
ATOM 1981 C CA . GLY A 1 242 ? -16.302 2.530 35.948 1.00 39.09 242 GLY A CA 1
ATOM 1982 C C . GLY A 1 242 ? -17.734 2.010 35.904 1.00 39.09 242 GLY A C 1
ATOM 1983 O O . GLY A 1 242 ? -18.290 1.834 34.824 1.00 39.09 242 GLY A O 1
ATOM 1984 N N . VAL A 1 243 ? -18.328 1.779 37.075 1.00 35.16 243 VAL A N 1
ATOM 1985 C CA . VAL A 1 243 ? -19.775 1.583 37.229 1.00 35.16 243 VAL A CA 1
ATOM 1986 C C . VAL A 1 243 ? -20.472 2.859 36.752 1.00 35.16 243 VAL A C 1
ATOM 1988 O O . VAL A 1 243 ? -20.196 3.940 37.270 1.00 35.16 243 VAL A O 1
ATOM 1991 N N . ILE A 1 244 ? -21.337 2.740 35.746 1.00 38.03 244 ILE A N 1
ATOM 1992 C CA . ILE A 1 244 ? -22.167 3.849 35.267 1.00 38.03 244 ILE A CA 1
ATOM 1993 C C . ILE A 1 244 ? -23.359 3.974 36.224 1.00 38.03 244 ILE A C 1
ATOM 1995 O O . ILE A 1 244 ? -24.105 3.010 36.401 1.00 38.03 244 ILE A O 1
ATOM 1999 N N . ALA A 1 245 ? -23.490 5.146 36.845 1.00 29.72 245 ALA A N 1
ATOM 2000 C CA . ALA A 1 245 ? -24.717 5.638 37.468 1.00 29.72 245 ALA A CA 1
ATOM 2001 C C . ALA A 1 245 ? -25.462 6.540 36.477 1.00 29.72 245 ALA A C 1
ATOM 2003 O O . ALA A 1 245 ? -24.768 7.225 35.686 1.00 29.72 245 ALA A O 1
#

Radius of gyration: 20.41 Å; chains: 1; bounding box: 55×32×61 Å

Secondary structure (DSSP, 8-state):
-EEEPPHHHHHGGGT-HHHHHHHHHHHHHHHHHHHHHHHHTTPEEEEEEEEEEE-SS-TTSEEEEEEEE--SEEEETTEEEE---TTEETTEE-HHHHHHHHHHHHHHHHHHHTTTS--S----EEE-----TT-HHHHHHHHHHHT--HHHHHHHH--TTSS-HHHHHHHHHHHH----EEEEE--GGG-TT----S----TTT--------STT-SSS---EEEEETTEEEEEPPTT------

pLDDT: mean 76.05, std 21.25, range [29.72, 97.5]

Foldseek 3Di:
DKWWFDLQLLCCCLVPVPLSVVLVVQLVQQLQQLQCVPQPVRFWWKWWKWWQQADLQQRLGGITIMDIDTQQWTQDPQGIWRHDRRQDDPQHGNVVVVVVSVVSSLVSCCVSPVVPTDRPDRPIDDDDHDDDVVNVVVVVVSVCVRQDASVVSCVVNDDPPRRDPSSPVSVVVSNVDRRDTDIGTDDPPPDDPPDDAPFDADPVPRGGDHDPPDCDDDDDFHWIWGCDPNDTDTHGDPPDPDDDD